Protein AF-A0AAJ0UFL1-F1 (afdb_monomer)

Organism: Halochromatium salexigens (NCBI:txid49447)

Secondary structure (DSSP, 8-state):
--HHHHHHHHHHHHHHT--------PPPTTTTTSHHHHHHHHHHTSTTSTTHHHHHHHHHHHTTT--TT-EEEEET-TTSHHHHHHHHH-TTSEEEEEES-HHHHHHHHHHHHHTT-SSEEEEE--TT--TTS-TT-EEEEEEES-GGGSSSHHHHHHHHHHHHHHEEEEEEEEEEEE---S-HHHHHHHHHTTGGGS-HHHHHHHHHHHHHPPPHHHHHHHGGGG-TT-EEEE-SSS-SEEEEEES-PPPPPHHHHHHHHHHHHHS-HHHHHHHHHHHHHHHHTT------PPPP-PPPPP-PPPPPPP----PPP----SSSSSSSSSSSS--

Nearest PDB structures (foldseek):
  3mcz-assembly1_B  TM=6.518E-01  e=7.236E-11  Burkholderia thailandensis E264
  3ocj-assembly1_A  TM=5.980E-01  e=2.319E-10  Bordetella parapertussis
  8h26-assembly2_B  TM=6.953E-01  e=3.813E-08  Staphylococcus aureus subsp. aureus NCTC 8325
  5kn4-assembly1_B  TM=5.045E-01  e=3.323E-09  Thalictrum flavum subsp. glaucum
  5wmm-assembly1_A  TM=4.703E-01  e=5.622E-08  Micromonospora sp. ML1

pLDDT: mean 85.78, std 19.08, range [30.83, 98.88]

Solvent-accessible surface area (backbone atoms only — not comparable to full-atom values): 18815 Å² total; per-residue (Å²): 135,70,69,68,61,62,54,51,52,52,43,46,56,55,52,61,75,52,73,74,82,76,77,76,43,56,56,67,100,51,67,69,77,40,70,68,48,43,49,44,50,46,52,32,43,31,79,84,24,80,45,20,37,59,45,53,52,50,36,61,55,50,56,18,64,62,50,80,70,31,36,34,38,30,44,48,35,46,37,24,49,62,56,47,57,39,44,72,64,39,71,56,25,41,37,38,35,23,26,73,45,69,68,29,49,52,44,19,52,53,45,33,58,75,70,68,55,86,47,62,48,77,50,83,37,46,59,59,52,52,77,95,53,54,71,48,68,28,40,29,43,35,30,69,70,42,71,32,70,44,82,45,73,68,51,49,34,39,25,39,47,37,51,45,46,28,31,26,96,86,32,27,37,42,42,33,31,59,17,39,64,62,42,69,68,48,40,48,47,70,29,48,77,51,44,95,75,50,54,71,65,47,32,52,50,45,37,37,46,44,43,15,17,45,43,71,65,55,53,59,60,32,52,55,68,62,50,84,76,55,43,83,31,28,27,31,92,46,54,49,35,36,35,42,36,30,66,74,74,54,85,70,51,70,68,43,52,52,50,55,44,52,52,52,68,68,34,55,75,67,45,43,49,49,33,52,48,51,50,48,28,22,39,68,30,74,43,83,72,84,86,72,76,77,76,77,79,70,75,73,80,74,74,78,78,78,75,80,79,80,82,83,76,88,75,83,90,78,94,75,87,80,77,72,76,71,72,70,78,77,78,82,83,87,131

Mean predicted aligned error: 9.4 Å

Radius of gyration: 26.75 Å; Cα contacts (8 Å, |Δi|>4): 534; chains: 1; bounding box: 66×86×58 Å

Sequence (335 aa):
MSAPQVGLFKHLILELLAVRRDQRIPEPDLVMADASQAEAFMVAGREDGVIAPTYLFHTLQLSRLIKPGDVVLDLACGPANQLAQVARVNPEAEFIGIDASESMLGFAADTVKRFALDNVRFESCYIQDLKPFADQSVDLVMSTMSLHHLPDEKTLTASFQEAARVLKPDGAVYLADFSRLKREASRRFFAEQHAEQQSELFTTDYLNSLRAAFTAQDFKQAMQVFGAGVRFQATGLVPFMVVVSKGQPHRLTDTVLAHCKAIHASLQPPQQQDFLDLKRFFSLGGLSTPDIPPQQRHPAPSKPETPPAPRTVKKPYTDASQQQHEKHKKAKKNF

InterPro domains:
  IPR023576 UbiE/COQ5 methyltransferase, conserved site [PS01184] (165-179)
  IPR025714 Methyltransferase domain [PF13847] (67-194)
  IPR029063 S-adenosyl-L-methionine-dependent methyltransferase superfamily [G3DSA:3.40.50.150] (54-234)
  IPR029063 S-adenosyl-L-methionine-dependent methyltransferase superfamily [SSF53335] (61-213)

Structure (mmCIF, N/CA/C/O backbone):
data_AF-A0AAJ0UFL1-F1
#
_entry.id   AF-A0AAJ0UFL1-F1
#
loop_
_atom_site.group_PDB
_atom_site.id
_atom_site.type_symbol
_atom_site.label_atom_id
_atom_site.label_alt_id
_atom_site.label_comp_id
_atom_site.label_asym_id
_atom_site.label_entity_id
_atom_site.label_seq_id
_atom_site.pdbx_PDB_ins_code
_atom_site.Cartn_x
_atom_site.Cartn_y
_atom_site.Cartn_z
_atom_site.occupancy
_atom_site.B_iso_or_equiv
_atom_site.auth_seq_id
_atom_site.auth_comp_id
_atom_site.auth_asym_id
_atom_site.auth_atom_id
_atom_site.pdbx_PDB_model_num
ATOM 1 N N . MET A 1 1 ? 31.823 -3.511 -5.882 1.00 31.97 1 MET A N 1
ATOM 2 C CA . MET A 1 1 ? 30.733 -2.519 -6.001 1.00 31.97 1 MET A CA 1
ATOM 3 C C . MET A 1 1 ? 29.692 -3.134 -6.918 1.00 31.97 1 MET A C 1
ATOM 5 O O . MET A 1 1 ? 30.040 -3.456 -8.045 1.00 31.97 1 MET A O 1
ATOM 9 N N . SER A 1 2 ? 28.504 -3.462 -6.412 1.00 35.69 2 SER A N 1
ATOM 10 C CA . SER A 1 2 ? 27.496 -4.202 -7.177 1.00 35.69 2 SER A CA 1
ATOM 11 C C . SER A 1 2 ? 26.849 -3.283 -8.225 1.00 35.69 2 SER A C 1
ATOM 13 O O . SER A 1 2 ? 26.449 -2.159 -7.925 1.00 35.69 2 SER A O 1
ATOM 15 N N . ALA A 1 3 ? 26.751 -3.761 -9.467 1.00 41.00 3 ALA A N 1
ATOM 16 C CA . ALA A 1 3 ? 26.161 -3.055 -10.610 1.00 41.00 3 ALA A CA 1
ATOM 17 C C . ALA A 1 3 ? 24.749 -2.434 -10.398 1.00 41.00 3 ALA A C 1
ATOM 19 O O . ALA A 1 3 ? 24.499 -1.385 -11.000 1.00 41.00 3 ALA A O 1
ATOM 20 N N . PRO A 1 4 ? 23.850 -2.966 -9.536 1.00 55.97 4 PRO A N 1
ATOM 21 C CA . PRO A 1 4 ? 22.510 -2.399 -9.333 1.00 55.97 4 PRO A CA 1
ATOM 22 C C . PRO A 1 4 ? 22.517 -0.972 -8.767 1.00 55.97 4 PRO A C 1
ATOM 24 O O . PRO A 1 4 ? 21.730 -0.127 -9.189 1.00 55.97 4 PRO A O 1
ATOM 27 N N . GLN A 1 5 ? 23.456 -0.657 -7.864 1.00 61.09 5 GLN A N 1
ATOM 28 C CA . GLN A 1 5 ? 23.494 0.648 -7.188 1.00 61.09 5 GLN A CA 1
ATOM 29 C C . GLN A 1 5 ? 23.923 1.790 -8.123 1.00 61.09 5 GLN A C 1
ATOM 31 O O . GLN A 1 5 ? 23.441 2.916 -7.997 1.00 61.09 5 GLN A O 1
ATOM 36 N N . VAL A 1 6 ? 24.792 1.500 -9.100 1.00 65.69 6 VAL A N 1
ATOM 37 C CA . VAL A 1 6 ? 25.215 2.479 -10.119 1.00 65.69 6 VAL A CA 1
ATOM 38 C C . VAL A 1 6 ? 24.070 2.770 -11.096 1.00 65.69 6 VAL A C 1
ATOM 40 O O . VAL A 1 6 ? 23.866 3.924 -11.479 1.00 65.69 6 VAL A O 1
ATOM 43 N N . GLY A 1 7 ? 23.294 1.740 -11.459 1.00 78.12 7 GLY A N 1
ATOM 44 C CA . GLY A 1 7 ? 22.090 1.879 -12.281 1.00 78.12 7 GLY A CA 1
ATOM 45 C C . GLY A 1 7 ? 21.042 2.770 -11.616 1.00 78.12 7 GLY A C 1
ATOM 46 O O . GLY A 1 7 ? 20.630 3.771 -12.203 1.00 78.12 7 GLY A O 1
ATOM 47 N N . LEU A 1 8 ? 20.693 2.475 -10.360 1.00 83.38 8 LEU A N 1
ATOM 48 C CA . LEU A 1 8 ? 19.709 3.245 -9.597 1.00 83.38 8 LEU A CA 1
ATOM 49 C C . LEU A 1 8 ? 20.089 4.730 -9.505 1.00 83.38 8 LEU A C 1
ATOM 51 O O . LEU A 1 8 ? 19.289 5.595 -9.857 1.00 83.38 8 LEU A O 1
ATOM 55 N N . PHE A 1 9 ? 21.330 5.048 -9.120 1.00 84.69 9 PHE A N 1
ATOM 56 C CA . PHE A 1 9 ? 21.774 6.440 -8.972 1.00 84.69 9 PHE A CA 1
ATOM 57 C C . PHE A 1 9 ? 21.705 7.237 -10.284 1.00 84.69 9 PHE A C 1
ATOM 59 O O . PHE A 1 9 ? 21.260 8.389 -10.294 1.00 84.69 9 PHE A O 1
ATOM 66 N N . LYS A 1 10 ? 22.077 6.610 -11.411 1.00 88.31 10 LYS A N 1
ATOM 67 C CA . LYS A 1 10 ? 21.928 7.206 -12.746 1.00 88.31 10 LYS A CA 1
ATOM 68 C C . LYS A 1 10 ? 20.469 7.557 -13.026 1.00 88.31 10 LYS A C 1
ATOM 70 O O . LYS A 1 10 ? 20.199 8.669 -13.477 1.00 88.31 10 LYS A O 1
ATOM 75 N N . HIS A 1 11 ? 19.542 6.634 -12.771 1.00 90.31 11 HIS A N 1
ATOM 76 C CA . HIS A 1 11 ? 18.117 6.883 -12.982 1.00 90.31 11 HIS A CA 1
ATOM 77 C C . HIS A 1 11 ? 17.596 8.002 -12.075 1.00 90.31 11 HIS A C 1
ATOM 79 O O . HIS A 1 11 ? 16.913 8.889 -12.577 1.00 90.31 11 HIS A O 1
ATOM 85 N N . LEU A 1 12 ? 18.004 8.055 -10.803 1.00 87.69 12 LEU A N 1
ATOM 86 C CA . LEU A 1 12 ? 17.596 9.115 -9.873 1.00 87.69 12 LEU A CA 1
ATOM 87 C C . LEU A 1 12 ? 18.020 10.524 -10.336 1.00 87.69 12 LEU A C 1
ATOM 89 O O . LEU A 1 12 ? 17.190 11.433 -10.377 1.00 87.69 12 LEU A O 1
ATOM 93 N N . ILE A 1 13 ? 19.283 10.717 -10.742 1.00 88.88 13 ILE A N 1
ATOM 94 C CA . ILE A 1 13 ? 19.767 12.019 -11.253 1.00 88.88 13 ILE A CA 1
ATOM 95 C C . ILE A 1 13 ? 19.009 12.424 -12.514 1.00 88.88 13 ILE A C 1
ATOM 97 O O . ILE A 1 13 ? 18.557 13.558 -12.672 1.00 88.88 13 ILE A O 1
ATOM 101 N N . LEU A 1 14 ? 18.899 11.486 -13.445 1.00 91.81 14 LEU A N 1
ATOM 102 C CA . LEU A 1 14 ? 18.290 11.730 -14.737 1.00 91.81 14 LEU A CA 1
ATOM 103 C C . LEU A 1 14 ? 16.796 12.058 -14.627 1.00 91.81 14 LEU A C 1
ATOM 105 O O . LEU A 1 14 ? 16.274 12.814 -15.446 1.00 91.81 14 LEU A O 1
ATOM 109 N N . GLU A 1 15 ? 16.125 11.501 -13.627 1.00 92.50 15 GLU A N 1
ATOM 110 C CA . GLU A 1 15 ? 14.729 11.751 -13.285 1.00 92.50 15 GLU A CA 1
ATOM 111 C C . GLU A 1 15 ? 14.509 13.135 -12.655 1.00 92.50 15 GLU A C 1
ATOM 113 O O . GLU A 1 15 ? 13.565 13.852 -13.009 1.00 92.50 15 GLU A O 1
ATOM 118 N N . LEU A 1 16 ? 15.424 13.556 -11.777 1.00 89.00 16 LEU A N 1
ATOM 119 C CA . LEU A 1 16 ? 15.439 14.899 -11.194 1.00 89.00 1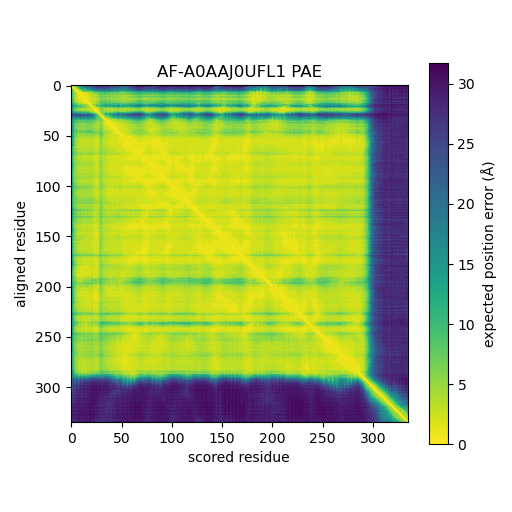6 LEU A CA 1
ATOM 120 C C . LEU A 1 16 ? 15.490 15.984 -12.276 1.00 89.00 16 LEU A C 1
ATOM 122 O O . LEU A 1 16 ? 14.681 16.913 -12.257 1.00 89.00 16 LEU A O 1
ATOM 126 N N . LEU A 1 17 ? 16.385 15.816 -13.253 1.00 90.75 17 LEU A N 1
ATOM 127 C CA . LEU A 1 17 ? 16.598 16.761 -14.355 1.00 90.75 17 LEU A CA 1
ATOM 128 C C . LEU A 1 17 ? 15.517 16.700 -15.445 1.00 90.75 17 LEU A C 1
ATOM 130 O O . LEU A 1 17 ? 15.455 17.578 -16.305 1.00 90.75 17 LEU A O 1
ATOM 134 N N . ALA A 1 18 ? 14.678 15.663 -15.452 1.00 91.12 18 ALA A N 1
ATOM 135 C CA . ALA A 1 18 ? 13.676 15.493 -16.492 1.00 91.12 18 ALA A CA 1
ATOM 136 C C . ALA A 1 18 ? 12.507 16.478 -16.347 1.00 91.12 18 ALA A C 1
ATOM 138 O O . ALA A 1 18 ? 12.071 16.828 -15.246 1.00 91.12 18 ALA A O 1
ATOM 139 N N . VAL A 1 19 ? 11.941 16.848 -17.495 1.00 87.94 19 VAL A N 1
ATOM 140 C CA . VAL A 1 19 ? 10.663 17.556 -17.612 1.00 87.94 19 VAL A CA 1
ATOM 141 C C . VAL A 1 19 ? 9.619 16.543 -18.065 1.00 87.94 19 VAL A C 1
ATOM 143 O O . VAL A 1 19 ? 9.861 15.804 -19.020 1.00 87.94 19 VAL A O 1
ATOM 146 N N . ARG A 1 20 ? 8.472 16.490 -17.380 1.00 87.06 20 ARG A N 1
ATOM 147 C CA . ARG A 1 20 ? 7.377 15.591 -17.760 1.00 87.06 20 ARG A CA 1
ATOM 148 C C . ARG A 1 20 ? 6.794 16.042 -19.098 1.00 87.06 20 ARG A C 1
ATOM 150 O O . ARG A 1 20 ? 6.472 17.216 -19.256 1.00 87.06 20 ARG A O 1
ATOM 157 N N . ARG A 1 21 ? 6.677 15.114 -20.045 1.00 83.88 21 ARG A N 1
ATOM 158 C CA . ARG A 1 21 ? 6.141 15.377 -21.393 1.00 83.88 21 ARG A CA 1
ATOM 159 C C . ARG A 1 21 ? 4.998 14.448 -21.778 1.00 83.88 21 ARG A C 1
ATOM 161 O O . ARG A 1 21 ? 4.313 14.722 -22.754 1.00 83.88 21 ARG A O 1
ATOM 168 N N . ASP A 1 22 ? 4.808 13.369 -21.035 1.00 83.00 22 ASP A N 1
ATOM 169 C CA . ASP A 1 22 ? 3.833 12.337 -21.328 1.00 83.00 22 ASP A CA 1
ATOM 170 C C . ASP A 1 22 ? 2.622 12.385 -20.393 1.00 83.00 22 ASP A C 1
ATOM 172 O O . ASP A 1 22 ? 2.674 12.843 -19.243 1.00 83.00 22 ASP A O 1
ATOM 176 N N . GLN A 1 23 ? 1.500 11.929 -20.943 1.00 88.75 23 GLN A N 1
ATOM 177 C CA . GLN A 1 23 ? 0.236 11.798 -20.235 1.00 88.75 23 GLN A CA 1
ATOM 178 C C . GLN A 1 23 ? 0.191 10.482 -19.457 1.00 88.75 23 GLN A C 1
ATOM 180 O O . GLN A 1 23 ? 0.989 9.573 -19.685 1.00 88.75 23 GLN A O 1
ATOM 185 N N . ARG A 1 24 ? -0.735 10.410 -18.498 1.00 93.38 24 ARG A N 1
ATOM 186 C CA . ARG A 1 24 ? -1.047 9.168 -17.791 1.00 93.38 24 ARG A CA 1
ATOM 187 C C . ARG A 1 24 ? -1.563 8.143 -18.798 1.00 93.38 24 ARG A C 1
ATOM 189 O O . ARG A 1 24 ? -2.369 8.502 -19.651 1.00 93.38 24 ARG A O 1
ATOM 196 N N . ILE A 1 25 ? -1.129 6.895 -18.672 1.00 94.12 25 ILE A N 1
ATOM 197 C CA . ILE A 1 25 ? -1.705 5.772 -19.416 1.00 94.12 25 ILE A CA 1
ATOM 198 C C . ILE A 1 25 ? -2.366 4.883 -18.363 1.00 94.12 25 ILE A C 1
ATOM 200 O O . ILE A 1 25 ? -1.625 4.215 -17.644 1.00 94.12 25 ILE A O 1
ATOM 204 N N . PRO A 1 26 ? -3.702 4.937 -18.197 1.00 92.69 26 PRO A N 1
ATOM 205 C CA . PRO A 1 26 ? -4.410 4.043 -17.286 1.00 92.69 26 PRO A CA 1
ATOM 206 C C . PRO A 1 26 ? -4.125 2.579 -17.625 1.00 92.69 26 PRO A C 1
ATOM 208 O O . PRO A 1 26 ? -3.860 2.244 -18.784 1.00 92.69 26 PRO A O 1
ATOM 211 N N . GLU A 1 27 ? -4.184 1.711 -16.621 1.00 85.94 27 GLU A N 1
ATOM 212 C CA . GLU A 1 27 ? -4.151 0.275 -16.872 1.00 85.94 27 GLU A CA 1
ATOM 213 C C . GLU A 1 27 ? -5.390 -0.162 -17.665 1.00 85.94 27 GLU A C 1
ATOM 215 O O . GLU A 1 27 ? -6.453 0.445 -17.530 1.00 85.94 27 GLU A O 1
ATOM 220 N N . PRO A 1 28 ? -5.271 -1.192 -18.515 1.00 76.81 28 PRO A N 1
ATOM 221 C CA . PRO A 1 28 ? -6.429 -1.785 -19.170 1.00 76.81 28 PRO A CA 1
ATOM 222 C C . PRO A 1 28 ? -7.481 -2.238 -18.143 1.00 76.81 28 PRO A C 1
ATOM 224 O O . PRO A 1 28 ? -7.123 -2.839 -17.133 1.00 76.81 28 PRO A O 1
ATOM 227 N N . ASP A 1 29 ? -8.772 -2.054 -18.439 1.00 59.91 29 ASP A N 1
ATOM 228 C CA . ASP A 1 29 ? -9.907 -2.376 -17.543 1.00 59.91 29 ASP A CA 1
ATOM 229 C C . ASP A 1 29 ? -9.982 -3.855 -17.078 1.00 59.91 29 ASP A C 1
ATOM 231 O O . ASP A 1 29 ? -10.835 -4.215 -16.272 1.00 59.91 29 ASP A O 1
ATOM 235 N N . LEU A 1 30 ? -9.107 -4.732 -17.585 1.00 54.16 30 LEU A N 1
ATOM 236 C CA . LEU A 1 30 ? -9.137 -6.184 -17.386 1.00 54.16 30 LEU A CA 1
ATOM 237 C C . LEU A 1 30 ? -7.898 -6.769 -16.691 1.00 54.16 30 LEU A C 1
ATOM 239 O O . LEU A 1 30 ? -7.841 -7.989 -16.556 1.00 54.16 30 LEU A O 1
ATOM 243 N N . VAL A 1 31 ? -6.937 -5.956 -16.226 1.00 55.09 31 VAL A N 1
ATOM 244 C CA . VAL A 1 31 ? -5.661 -6.468 -15.661 1.00 55.09 31 VAL A CA 1
ATOM 245 C C . VAL A 1 31 ? -5.866 -7.438 -14.483 1.00 55.09 31 VAL A C 1
ATOM 247 O O . VAL A 1 31 ? -5.023 -8.288 -14.242 1.00 55.09 31 VAL A O 1
ATOM 250 N N . MET A 1 32 ? -7.002 -7.371 -13.778 1.00 63.34 32 MET A N 1
ATOM 251 C CA . MET A 1 32 ? -7.301 -8.254 -12.636 1.00 63.34 32 MET A CA 1
ATOM 252 C C . MET A 1 32 ? -8.539 -9.148 -12.836 1.00 63.34 32 MET A C 1
ATOM 254 O O . MET A 1 32 ? -8.989 -9.804 -11.895 1.00 63.34 32 MET A O 1
ATOM 258 N N . ALA A 1 33 ? -9.100 -9.184 -14.050 1.00 63.16 33 ALA A N 1
ATOM 259 C CA . ALA A 1 33 ? -10.183 -10.107 -14.405 1.00 63.16 33 ALA A CA 1
ATOM 260 C C . ALA A 1 33 ? -9.645 -11.491 -14.805 1.00 63.16 33 ALA A C 1
ATOM 262 O O . ALA A 1 33 ? -10.355 -12.493 -14.696 1.00 63.16 33 ALA A O 1
ATOM 263 N N . ASP A 1 34 ? -8.390 -11.551 -15.257 1.00 76.56 34 ASP A N 1
ATOM 264 C CA . ASP A 1 34 ? -7.716 -12.796 -15.588 1.00 76.56 34 ASP A CA 1
ATOM 265 C C . ASP A 1 34 ? -7.142 -13.477 -14.336 1.00 76.56 34 ASP A C 1
ATOM 267 O O . ASP A 1 34 ? -6.408 -12.881 -13.544 1.00 76.56 34 ASP A O 1
ATOM 271 N N . ALA A 1 35 ? -7.460 -14.762 -14.171 1.00 78.94 35 ALA A N 1
ATOM 272 C CA . ALA A 1 35 ? -7.043 -15.532 -13.004 1.00 78.94 35 ALA A CA 1
ATOM 273 C C . ALA A 1 35 ? -5.514 -15.662 -12.893 1.00 78.94 35 ALA A C 1
ATOM 275 O O . ALA A 1 35 ? -4.995 -15.704 -11.779 1.00 78.94 35 ALA A O 1
ATOM 276 N N . SER A 1 36 ? -4.787 -15.695 -14.017 1.00 81.88 36 SER A N 1
ATOM 277 C CA . SER A 1 36 ? -3.327 -15.828 -14.004 1.00 81.88 36 SER A CA 1
ATOM 278 C C . SER A 1 36 ? -2.628 -14.528 -13.599 1.00 81.88 36 SER A C 1
ATOM 280 O O . SER A 1 36 ? -1.620 -14.574 -12.892 1.00 81.88 36 SER A O 1
ATOM 282 N N . GLN A 1 37 ? -3.189 -13.370 -13.962 1.00 81.69 37 GLN A N 1
ATOM 283 C CA . GLN A 1 37 ? -2.701 -12.067 -13.496 1.00 81.69 37 GLN A CA 1
ATOM 284 C C . GLN A 1 37 ? -2.953 -11.881 -11.994 1.00 81.69 37 GLN A C 1
ATOM 286 O O . GLN A 1 37 ? -2.034 -11.527 -11.251 1.00 81.69 37 GLN A O 1
ATOM 291 N N . ALA A 1 38 ? -4.159 -12.216 -11.521 1.00 81.94 38 ALA A N 1
ATOM 292 C CA . ALA A 1 38 ? -4.485 -12.182 -10.095 1.00 81.94 38 ALA A CA 1
ATOM 293 C C . ALA A 1 38 ? -3.584 -13.125 -9.272 1.00 81.94 38 ALA A C 1
ATOM 295 O O . ALA A 1 38 ? -3.062 -12.735 -8.223 1.00 81.94 38 ALA A O 1
ATOM 296 N N . GLU A 1 39 ? -3.325 -14.339 -9.770 1.00 86.00 39 GLU A N 1
ATOM 297 C CA . GLU A 1 39 ? -2.396 -15.280 -9.139 1.00 86.00 39 GLU A CA 1
ATOM 298 C C . GLU A 1 39 ? -0.958 -14.737 -9.121 1.00 86.00 39 GLU A C 1
ATOM 300 O O . GLU A 1 39 ? -0.293 -14.799 -8.085 1.00 86.00 39 GLU A O 1
ATOM 305 N N . ALA A 1 40 ? -0.475 -14.157 -10.225 1.00 85.88 40 ALA A N 1
ATOM 306 C CA . ALA A 1 40 ? 0.858 -13.561 -10.290 1.00 85.88 40 ALA A CA 1
ATOM 307 C C . ALA A 1 40 ? 1.033 -12.432 -9.260 1.00 85.88 40 ALA A C 1
ATOM 309 O O . ALA A 1 40 ? 2.058 -12.385 -8.572 1.00 85.88 40 ALA A O 1
ATOM 310 N N . PHE A 1 41 ? 0.024 -11.570 -9.101 1.00 85.44 41 PHE A N 1
ATOM 311 C CA . PHE A 1 41 ? 0.023 -10.512 -8.091 1.00 85.44 41 PHE A CA 1
ATOM 312 C C . PHE A 1 41 ? 0.006 -11.080 -6.664 1.00 85.44 41 PHE A C 1
ATOM 314 O O . PHE A 1 41 ? 0.841 -10.704 -5.838 1.00 85.44 41 PHE A O 1
ATOM 321 N N . MET A 1 42 ? -0.874 -12.050 -6.382 1.00 88.56 42 MET A N 1
ATOM 322 C CA . MET A 1 42 ? -0.913 -12.749 -5.092 1.00 88.56 42 MET A CA 1
ATOM 323 C C . MET A 1 42 ? 0.452 -13.359 -4.753 1.00 88.56 42 MET A C 1
ATOM 325 O O . MET A 1 42 ? 0.931 -13.199 -3.629 1.00 88.56 42 MET A O 1
ATOM 329 N N . VAL A 1 43 ? 1.088 -14.048 -5.707 1.00 88.81 43 VAL A N 1
ATOM 330 C CA . VAL A 1 43 ? 2.392 -14.699 -5.528 1.00 88.81 43 VAL A CA 1
ATOM 331 C C . VAL A 1 43 ? 3.489 -13.677 -5.252 1.00 88.81 43 VAL A C 1
ATOM 333 O O . VAL A 1 43 ? 4.293 -13.908 -4.345 1.00 88.81 43 VAL A O 1
ATOM 336 N N . ALA A 1 44 ? 3.511 -12.565 -5.992 1.00 86.94 44 ALA A N 1
ATOM 337 C CA . ALA A 1 44 ? 4.463 -11.479 -5.789 1.00 86.94 44 ALA A CA 1
ATOM 338 C C . ALA A 1 44 ? 4.315 -10.840 -4.402 1.00 86.94 44 ALA A C 1
ATOM 340 O O . ALA A 1 44 ? 5.323 -10.501 -3.782 1.00 86.94 44 ALA A O 1
ATOM 341 N N . GLY A 1 45 ? 3.078 -10.727 -3.907 1.00 87.06 45 GLY A N 1
ATOM 342 C CA . GLY A 1 45 ? 2.735 -10.146 -2.612 1.00 87.06 45 GLY A CA 1
ATOM 343 C C . GLY A 1 45 ? 2.991 -11.016 -1.389 1.00 87.06 45 GLY A C 1
ATOM 344 O O . GLY A 1 45 ? 2.731 -10.569 -0.273 1.00 87.06 45 GLY A O 1
ATOM 345 N N . ARG A 1 46 ? 3.377 -12.287 -1.537 1.00 90.25 46 ARG A N 1
ATOM 346 C CA . ARG A 1 46 ? 3.625 -13.166 -0.378 1.00 90.25 46 ARG A CA 1
ATOM 347 C C . ARG A 1 46 ? 4.822 -12.658 0.429 1.00 90.25 46 ARG A C 1
ATOM 349 O O . ARG A 1 46 ? 5.627 -11.883 -0.072 1.00 90.25 46 ARG A O 1
ATOM 356 N N . GLU A 1 47 ? 4.981 -13.125 1.667 1.00 87.75 47 GLU A N 1
ATOM 357 C CA . GLU A 1 47 ? 6.097 -12.706 2.538 1.00 87.75 47 GLU A CA 1
ATOM 358 C C . GLU A 1 47 ? 7.486 -13.120 2.010 1.00 87.75 47 GLU A C 1
ATOM 360 O O . GLU A 1 47 ? 8.497 -12.586 2.458 1.00 87.75 47 GLU A O 1
ATOM 365 N N . ASP A 1 48 ? 7.537 -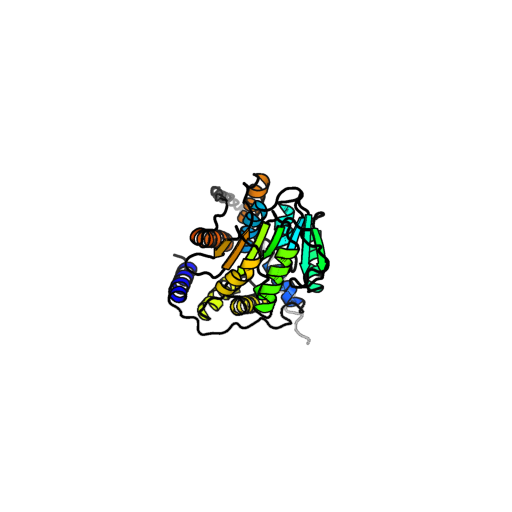14.040 1.043 1.00 85.81 48 ASP A N 1
ATOM 366 C CA . ASP A 1 48 ? 8.723 -14.452 0.285 1.00 85.81 48 ASP A CA 1
ATOM 367 C C . ASP A 1 48 ? 8.794 -13.836 -1.130 1.00 85.81 48 ASP A C 1
ATOM 369 O O . ASP A 1 48 ? 9.768 -14.050 -1.853 1.00 85.81 48 ASP A O 1
ATOM 373 N N . GLY A 1 49 ? 7.776 -13.078 -1.541 1.00 89.06 49 GLY A N 1
ATOM 374 C CA . GLY A 1 49 ? 7.639 -12.528 -2.886 1.00 89.06 49 GLY A CA 1
ATOM 375 C C . GLY A 1 49 ? 8.397 -11.216 -3.112 1.00 89.06 49 GLY A C 1
ATOM 376 O O . GLY A 1 49 ? 8.947 -10.601 -2.196 1.00 89.06 49 GLY A O 1
ATOM 377 N N . VAL A 1 50 ? 8.452 -10.769 -4.368 1.00 88.56 50 VAL A N 1
ATOM 378 C CA . VAL A 1 50 ? 9.264 -9.610 -4.784 1.00 88.56 50 VAL A CA 1
ATOM 379 C C . VAL A 1 50 ? 8.832 -8.281 -4.157 1.00 88.56 50 VAL A C 1
ATOM 381 O O . VAL A 1 50 ? 9.681 -7.415 -3.968 1.00 88.56 50 VAL A O 1
ATOM 384 N N . ILE A 1 51 ? 7.564 -8.126 -3.755 1.00 91.44 51 ILE A N 1
ATOM 385 C CA . ILE A 1 51 ? 7.084 -6.906 -3.073 1.00 91.44 51 ILE A CA 1
ATOM 386 C C . ILE A 1 51 ? 7.039 -7.037 -1.543 1.00 91.44 51 ILE A C 1
ATOM 388 O O . ILE A 1 51 ? 6.643 -6.091 -0.861 1.00 91.44 51 ILE A O 1
ATOM 392 N N . ALA A 1 52 ? 7.504 -8.156 -0.975 1.00 93.69 52 ALA A N 1
ATOM 393 C CA . ALA A 1 52 ? 7.566 -8.356 0.474 1.00 93.69 52 ALA A CA 1
ATOM 394 C C . ALA A 1 52 ? 8.311 -7.236 1.239 1.00 93.69 52 ALA A C 1
ATOM 396 O O . ALA A 1 52 ? 7.824 -6.834 2.300 1.00 93.69 52 ALA A O 1
ATOM 397 N N . PRO A 1 53 ? 9.431 -6.664 0.735 1.00 94.31 53 PRO A N 1
ATOM 398 C CA . PRO A 1 53 ? 10.081 -5.513 1.373 1.00 94.31 53 PRO A CA 1
ATOM 399 C C . PRO A 1 53 ? 9.158 -4.297 1.497 1.00 94.31 53 PRO A C 1
ATOM 401 O O . PRO A 1 53 ? 9.118 -3.642 2.541 1.00 94.31 53 PRO A O 1
ATOM 404 N N . THR A 1 54 ? 8.398 -4.014 0.437 1.00 95.31 54 THR A N 1
ATOM 405 C CA . THR A 1 54 ? 7.436 -2.911 0.385 1.00 95.31 54 THR A CA 1
ATOM 406 C C . THR A 1 54 ? 6.312 -3.137 1.387 1.00 95.31 54 THR A C 1
ATOM 408 O O . THR A 1 54 ? 6.006 -2.242 2.175 1.00 95.31 54 THR A O 1
ATOM 411 N N . TYR A 1 55 ? 5.756 -4.349 1.438 1.00 96.81 55 TYR A N 1
ATOM 412 C CA . TYR A 1 55 ? 4.691 -4.662 2.387 1.00 96.81 55 TYR A CA 1
ATOM 413 C C . TYR A 1 55 ? 5.151 -4.629 3.841 1.00 96.81 55 TYR A C 1
ATOM 415 O O . TYR A 1 55 ? 4.484 -4.038 4.691 1.00 96.81 55 TYR A O 1
ATOM 423 N N . LEU A 1 56 ? 6.349 -5.138 4.132 1.00 96.44 56 LEU A N 1
ATOM 424 C CA . LEU A 1 56 ? 6.922 -5.045 5.471 1.00 96.44 56 LEU A CA 1
ATOM 425 C C . LEU A 1 56 ? 7.109 -3.583 5.911 1.00 96.44 56 LEU A C 1
ATOM 427 O O . LEU A 1 56 ? 6.836 -3.237 7.064 1.00 96.44 56 LEU A O 1
ATOM 431 N N . PHE A 1 57 ? 7.561 -2.713 5.003 1.00 97.00 57 PHE A N 1
ATOM 432 C CA . PHE A 1 57 ? 7.683 -1.282 5.275 1.00 97.00 57 PHE A CA 1
ATOM 433 C C . PHE A 1 57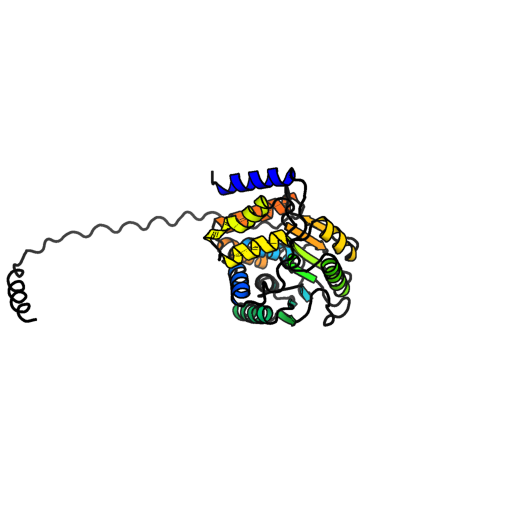 ? 6.328 -0.661 5.635 1.00 97.00 57 PHE A C 1
ATOM 435 O O . PHE A 1 57 ? 6.226 0.030 6.653 1.00 97.00 57 PHE A O 1
ATOM 442 N N . HIS A 1 58 ? 5.284 -0.927 4.848 1.00 97.50 58 HIS A N 1
ATOM 443 C CA . HIS A 1 58 ? 3.950 -0.387 5.109 1.00 97.50 58 HIS A CA 1
ATOM 444 C C . HIS A 1 58 ? 3.319 -0.984 6.371 1.00 97.50 58 HIS A C 1
ATOM 446 O O . HIS A 1 58 ? 2.747 -0.232 7.158 1.00 97.50 58 HIS A O 1
ATOM 452 N N . THR A 1 59 ? 3.534 -2.270 6.660 1.00 97.62 59 THR A N 1
ATOM 453 C CA . THR A 1 59 ? 3.099 -2.919 7.907 1.00 97.62 59 THR A CA 1
ATOM 454 C C . THR A 1 59 ? 3.646 -2.211 9.145 1.00 97.62 59 THR A C 1
ATOM 456 O O . THR A 1 59 ? 2.898 -1.943 10.088 1.00 97.62 59 THR A O 1
ATOM 459 N N . LEU A 1 60 ? 4.930 -1.834 9.144 1.00 96.75 60 LEU A N 1
ATOM 460 C CA . LEU A 1 60 ? 5.528 -1.068 10.245 1.00 96.75 60 LEU A CA 1
ATOM 461 C C . LEU A 1 60 ? 4.905 0.318 10.408 1.00 96.75 60 LEU A C 1
ATOM 463 O O . LEU A 1 60 ? 4.819 0.816 11.528 1.00 96.75 60 LEU A O 1
ATOM 467 N N . GLN A 1 61 ? 4.530 0.972 9.310 1.00 97.31 61 GLN A N 1
ATOM 468 C CA . GLN A 1 61 ? 3.937 2.307 9.357 1.00 97.31 61 GLN A CA 1
ATOM 469 C C . GLN A 1 61 ? 2.480 2.255 9.821 1.00 97.31 61 GLN A C 1
ATOM 471 O O . GLN A 1 61 ? 2.108 2.996 10.730 1.00 97.31 61 GLN A O 1
ATOM 476 N N . LEU A 1 62 ? 1.691 1.340 9.257 1.00 98.00 62 LEU A N 1
ATOM 477 C CA . LEU A 1 62 ? 0.291 1.105 9.604 1.00 98.00 62 LEU A CA 1
ATOM 478 C C . LEU A 1 62 ? 0.130 0.701 11.067 1.00 98.00 62 LEU A C 1
ATOM 480 O O . LEU A 1 62 ? -0.665 1.301 11.782 1.00 98.00 62 LEU A O 1
ATOM 484 N N . SER A 1 63 ? 0.963 -0.220 11.556 1.00 97.50 63 SER A N 1
ATOM 485 C CA . SER A 1 63 ? 0.895 -0.683 12.951 1.00 97.50 63 SER A CA 1
ATOM 486 C C . SER A 1 63 ? 1.185 0.424 13.972 1.00 97.50 63 SER A C 1
ATOM 488 O O . SER A 1 63 ? 0.895 0.265 15.146 1.00 97.50 63 SER A O 1
ATOM 490 N N . ARG A 1 64 ? 1.752 1.571 13.563 1.00 96.81 64 ARG A N 1
ATOM 491 C CA . ARG A 1 64 ? 1.914 2.743 14.445 1.00 96.81 64 ARG A CA 1
ATOM 492 C C . ARG A 1 64 ? 0.674 3.624 14.497 1.00 96.81 64 ARG A C 1
ATOM 494 O O . ARG A 1 64 ? 0.636 4.549 15.303 1.00 96.81 64 ARG A O 1
ATOM 501 N N . LEU A 1 65 ? -0.293 3.411 13.618 1.00 97.56 65 LEU A N 1
ATOM 502 C CA . LEU A 1 65 ? -1.534 4.175 13.558 1.00 97.56 65 LEU A CA 1
ATOM 503 C C . LEU A 1 65 ? -2.720 3.386 14.124 1.00 97.56 65 LEU A C 1
ATOM 505 O O . LEU A 1 65 ? -3.671 4.021 14.560 1.00 97.56 65 LEU A O 1
ATOM 509 N N . ILE A 1 66 ? -2.621 2.054 14.168 1.00 98.31 66 ILE A N 1
ATOM 510 C CA . ILE A 1 66 ? -3.664 1.140 14.653 1.00 98.31 66 ILE A CA 1
ATOM 511 C C . ILE A 1 66 ? -3.576 0.966 16.169 1.00 98.31 66 ILE A C 1
ATOM 513 O O . ILE A 1 66 ? -2.514 0.664 16.706 1.00 98.31 66 ILE A O 1
ATOM 517 N N . LYS A 1 67 ? -4.694 1.120 16.866 1.00 97.25 67 LYS A N 1
ATOM 518 C CA . LYS A 1 67 ? -4.831 0.881 18.305 1.00 97.25 67 LYS A CA 1
ATOM 519 C C . LYS A 1 67 ? -5.706 -0.353 18.556 1.00 97.25 67 LYS A C 1
ATOM 521 O O . LYS A 1 67 ? -6.516 -0.715 17.704 1.00 97.25 67 LYS A O 1
ATOM 526 N N . PRO A 1 68 ? -5.585 -0.993 19.733 1.00 97.19 68 PRO A N 1
ATOM 527 C CA . PRO A 1 68 ? -6.542 -2.011 20.157 1.00 97.19 68 PRO A CA 1
ATOM 528 C C . PRO A 1 68 ? -7.980 -1.480 20.103 1.00 97.19 68 PRO A C 1
ATOM 530 O O . PRO A 1 68 ? -8.252 -0.388 20.604 1.00 97.19 68 PRO A O 1
ATOM 533 N N . GLY A 1 69 ? -8.884 -2.257 19.509 1.00 97.88 69 GLY A N 1
ATOM 534 C CA . GLY A 1 69 ? -10.291 -1.908 19.318 1.00 97.88 69 GLY A CA 1
ATOM 535 C C . GLY A 1 69 ? -10.597 -1.040 18.093 1.00 97.88 69 GLY A C 1
ATOM 536 O O . GLY A 1 69 ? -11.771 -0.752 17.867 1.00 97.88 69 GLY A O 1
ATOM 537 N N . ASP A 1 70 ? -9.595 -0.627 17.309 1.00 98.62 70 ASP A N 1
ATOM 538 C CA . ASP A 1 70 ? -9.834 0.121 16.071 1.00 98.62 70 ASP A CA 1
ATOM 539 C C . ASP A 1 70 ? -10.546 -0.750 15.026 1.00 98.62 70 ASP A C 1
ATOM 541 O O . ASP A 1 70 ? -10.221 -1.927 14.843 1.00 98.62 70 ASP A O 1
ATOM 545 N N . VAL A 1 71 ? -11.462 -0.136 14.276 1.00 98.88 71 VAL A N 1
ATOM 546 C CA . VAL A 1 71 ? -11.994 -0.687 13.026 1.00 98.88 71 VAL A CA 1
ATOM 547 C C . VAL A 1 71 ? -11.201 -0.110 11.854 1.00 98.88 71 VAL A C 1
ATOM 549 O O . VAL A 1 71 ? -11.219 1.102 11.615 1.00 98.88 71 VAL A O 1
ATOM 552 N N . VAL A 1 72 ? -10.519 -0.980 11.113 1.00 98.88 72 VAL A N 1
ATOM 553 C CA . VAL A 1 72 ? -9.632 -0.640 9.997 1.00 98.88 72 VAL A CA 1
ATOM 554 C C . VAL A 1 72 ? -10.268 -1.049 8.669 1.00 98.88 72 VAL A C 1
ATOM 556 O O . VAL A 1 72 ? -10.592 -2.216 8.465 1.00 98.88 72 VAL A O 1
ATOM 559 N N . LEU A 1 73 ? -10.411 -0.101 7.744 1.00 98.88 73 LEU A N 1
ATOM 560 C CA . LEU A 1 73 ? -10.905 -0.329 6.385 1.00 98.88 73 LEU A CA 1
ATOM 561 C C . LEU A 1 73 ? -9.748 -0.290 5.381 1.00 98.88 73 LEU A C 1
ATOM 563 O O . LEU A 1 73 ? -9.087 0.739 5.260 1.00 98.88 73 LEU A O 1
ATOM 567 N N . ASP A 1 74 ? -9.526 -1.376 4.644 1.00 98.88 74 ASP A N 1
ATOM 568 C CA . ASP A 1 74 ? -8.527 -1.463 3.573 1.00 98.88 74 ASP A CA 1
ATOM 569 C C . ASP A 1 74 ? -9.186 -1.359 2.194 1.00 98.88 74 ASP A C 1
ATOM 571 O O . ASP A 1 74 ? -9.967 -2.224 1.793 1.00 98.88 74 ASP A O 1
ATOM 575 N N . LEU A 1 75 ? -8.888 -0.269 1.487 1.00 98.69 75 LEU A N 1
ATOM 576 C CA . LEU A 1 75 ? -9.451 0.065 0.184 1.00 98.69 75 LEU A CA 1
ATOM 577 C C . LEU A 1 75 ? -8.687 -0.652 -0.932 1.00 98.69 75 LEU A C 1
ATOM 579 O O . LEU A 1 75 ? -7.493 -0.391 -1.117 1.00 98.69 75 LEU A O 1
ATOM 583 N N . ALA A 1 76 ? -9.410 -1.451 -1.726 1.00 97.00 76 ALA A N 1
ATOM 584 C CA . ALA A 1 76 ? -8.859 -2.298 -2.785 1.00 97.00 76 ALA A CA 1
ATOM 585 C C . ALA A 1 76 ? -7.790 -3.249 -2.222 1.00 97.00 76 ALA A C 1
ATOM 587 O O . ALA A 1 76 ? -6.604 -3.152 -2.551 1.00 97.00 76 ALA A O 1
ATOM 588 N N . CYS A 1 77 ? -8.230 -4.125 -1.312 1.00 97.62 77 CYS A N 1
ATOM 589 C CA . CYS A 1 77 ? -7.378 -5.035 -0.548 1.00 97.62 77 CYS A CA 1
ATOM 590 C C . CYS A 1 77 ? -6.770 -6.165 -1.399 1.00 97.62 77 CYS A C 1
ATOM 592 O O . CYS A 1 77 ? -5.853 -6.855 -0.934 1.00 97.62 77 CYS A O 1
ATOM 594 N N . GLY A 1 78 ? -7.252 -6.365 -2.633 1.00 95.50 78 GLY A N 1
ATOM 595 C CA . GLY A 1 78 ? -6.770 -7.390 -3.550 1.00 95.50 78 GLY A CA 1
ATOM 596 C C . GLY A 1 78 ? -6.800 -8.784 -2.906 1.00 95.50 78 GLY A C 1
ATOM 597 O O . GLY A 1 78 ? -7.772 -9.130 -2.239 1.00 95.50 78 GLY A O 1
ATOM 598 N N . PRO A 1 79 ? -5.726 -9.588 -3.017 1.00 95.88 79 PRO A N 1
ATOM 599 C CA . PRO A 1 79 ? -5.634 -10.907 -2.380 1.00 95.88 79 PRO A CA 1
ATOM 600 C C . PRO A 1 79 ? -5.355 -10.851 -0.861 1.00 95.88 79 PRO A C 1
ATOM 602 O O . PRO A 1 79 ? -4.990 -11.861 -0.254 1.00 95.88 79 PRO A O 1
ATOM 605 N N . ALA A 1 80 ? -5.496 -9.674 -0.238 1.00 97.38 80 ALA A N 1
ATOM 606 C CA . ALA A 1 80 ? -5.313 -9.400 1.187 1.00 97.38 80 ALA A CA 1
ATOM 607 C C . ALA A 1 80 ? -3.921 -9.717 1.758 1.00 97.38 80 ALA A C 1
ATOM 609 O O . ALA A 1 80 ? -3.774 -9.855 2.970 1.00 97.38 80 ALA A O 1
ATOM 610 N N . ASN A 1 81 ? -2.872 -9.791 0.937 1.00 96.50 81 ASN A N 1
ATOM 611 C CA . ASN A 1 81 ? -1.514 -10.061 1.419 1.00 96.50 81 ASN A CA 1
ATOM 612 C C . ASN A 1 81 ? -1.027 -8.996 2.422 1.00 96.50 81 ASN A C 1
ATOM 614 O O . ASN A 1 81 ? -0.577 -9.334 3.518 1.00 96.50 81 ASN A O 1
ATOM 618 N N . GLN A 1 82 ? -1.160 -7.713 2.069 1.00 97.88 82 GLN A N 1
ATOM 619 C CA . GLN A 1 82 ? -0.825 -6.596 2.956 1.00 97.88 82 GLN A CA 1
ATOM 620 C C . GLN A 1 82 ? -1.760 -6.541 4.174 1.00 97.88 82 GLN A C 1
ATOM 622 O O . GLN A 1 82 ? -1.287 -6.375 5.301 1.00 97.88 82 GLN A O 1
ATOM 627 N N . LEU A 1 83 ? -3.070 -6.706 3.956 1.00 98.50 83 LEU A N 1
ATOM 628 C CA . LEU A 1 83 ? -4.084 -6.693 5.011 1.00 98.50 83 LEU A CA 1
ATOM 629 C C . LEU A 1 83 ? -3.824 -7.776 6.060 1.00 98.50 83 LEU A C 1
ATOM 631 O O . LEU A 1 83 ? -3.775 -7.487 7.252 1.00 98.50 83 LEU A O 1
ATOM 635 N N . ALA A 1 84 ? -3.584 -9.012 5.621 1.00 98.19 84 ALA A N 1
ATOM 636 C CA . ALA A 1 84 ? -3.308 -10.143 6.495 1.00 98.19 84 ALA A CA 1
ATOM 637 C C . ALA A 1 84 ? -2.013 -9.946 7.290 1.00 98.19 84 ALA A C 1
ATOM 639 O O . ALA A 1 84 ? -1.961 -10.285 8.472 1.00 98.19 84 ALA A O 1
ATOM 640 N N . GLN A 1 85 ? -0.973 -9.368 6.680 1.00 97.56 85 GLN A N 1
ATOM 641 C CA . GLN A 1 85 ? 0.271 -9.068 7.388 1.00 97.56 85 GLN A CA 1
ATOM 642 C C . GLN A 1 85 ? 0.053 -8.049 8.520 1.00 97.56 85 GLN A C 1
ATOM 644 O O . GLN A 1 85 ? 0.573 -8.233 9.621 1.00 97.56 85 GLN A O 1
ATOM 649 N N . VAL A 1 86 ? -0.748 -7.008 8.277 1.00 98.19 86 VAL A N 1
ATOM 650 C CA . VAL A 1 86 ? -1.084 -5.984 9.281 1.00 98.19 86 VAL A CA 1
ATOM 651 C C . VAL A 1 86 ? -2.000 -6.553 10.362 1.00 98.19 86 VAL A C 1
ATOM 653 O O . VAL A 1 86 ? -1.747 -6.336 11.547 1.00 98.19 86 VAL A O 1
ATOM 656 N N . ALA A 1 87 ? -3.018 -7.324 9.980 1.00 98.50 87 ALA A N 1
ATOM 657 C CA . ALA A 1 87 ? -3.969 -7.929 10.907 1.00 98.50 87 ALA A CA 1
ATOM 658 C C . ALA A 1 87 ? -3.295 -8.901 11.885 1.00 98.50 87 ALA A C 1
ATOM 660 O O . ALA A 1 87 ? -3.562 -8.851 13.085 1.00 98.50 87 ALA A O 1
ATOM 661 N N . ARG A 1 88 ? -2.335 -9.709 11.408 1.00 97.25 88 ARG A N 1
ATOM 662 C CA . ARG A 1 88 ? -1.553 -10.648 12.239 1.00 97.25 88 ARG A CA 1
ATOM 663 C C . ARG A 1 88 ? -0.794 -9.978 13.377 1.00 97.25 88 ARG A C 1
ATOM 665 O O . ARG A 1 88 ? -0.611 -10.588 14.428 1.00 97.25 88 ARG A O 1
ATOM 672 N N . VAL A 1 89 ? -0.302 -8.758 13.161 1.00 97.00 89 VAL A N 1
ATOM 673 C CA . VAL A 1 89 ? 0.476 -8.023 14.170 1.00 97.00 89 VAL A CA 1
ATOM 674 C C . VAL A 1 89 ? -0.375 -7.053 14.992 1.00 97.00 89 VAL A C 1
ATOM 676 O O . VAL A 1 89 ? 0.128 -6.494 15.960 1.00 97.00 89 VAL A O 1
ATOM 679 N N . ASN A 1 90 ? -1.663 -6.904 14.670 1.00 98.06 90 ASN A N 1
ATOM 680 C CA . ASN A 1 90 ? -2.625 -6.085 15.412 1.00 98.06 90 ASN A CA 1
ATOM 681 C C . ASN A 1 90 ? -3.903 -6.902 15.721 1.00 98.06 90 ASN A C 1
ATOM 683 O O . ASN A 1 90 ? -4.982 -6.544 15.253 1.00 98.06 90 ASN A O 1
ATOM 687 N N . PRO A 1 91 ? -3.811 -8.001 16.496 1.00 97.94 91 PRO A N 1
ATOM 688 C CA . PRO A 1 91 ? -4.925 -8.940 16.686 1.00 97.94 91 PRO A CA 1
ATOM 689 C C . PRO A 1 91 ? -6.118 -8.353 17.457 1.00 97.94 91 PRO A C 1
ATOM 691 O O . PRO A 1 91 ? -7.202 -8.919 17.434 1.00 97.94 91 PRO A O 1
ATOM 694 N N . GLU A 1 92 ? -5.927 -7.231 18.152 1.00 97.94 92 GLU A N 1
ATOM 695 C CA . GLU A 1 92 ? -6.981 -6.554 18.917 1.00 97.94 92 GLU A CA 1
ATOM 696 C C . GLU A 1 92 ? -7.784 -5.541 18.080 1.00 97.94 92 GLU A C 1
ATOM 698 O O . GLU A 1 92 ? -8.699 -4.919 18.611 1.00 97.94 92 GLU A O 1
ATOM 703 N N . ALA A 1 93 ? -7.436 -5.334 16.806 1.00 98.62 93 ALA A N 1
ATOM 704 C CA . ALA A 1 93 ? -8.191 -4.500 15.872 1.00 98.62 93 ALA A CA 1
ATOM 705 C C . ALA A 1 93 ? -9.040 -5.368 14.932 1.00 98.62 93 ALA A C 1
ATOM 707 O O . ALA A 1 93 ? -8.676 -6.508 14.629 1.00 98.62 93 ALA A O 1
ATOM 708 N N . GLU A 1 94 ? -10.145 -4.811 14.442 1.00 98.81 94 GLU A N 1
ATOM 709 C CA . GLU A 1 94 ? -10.972 -5.425 13.404 1.00 98.81 94 GLU A CA 1
ATOM 710 C C . GLU A 1 94 ? -10.601 -4.877 12.029 1.00 98.81 94 GLU A C 1
ATOM 712 O O . GLU A 1 94 ? -10.442 -3.671 11.851 1.00 98.8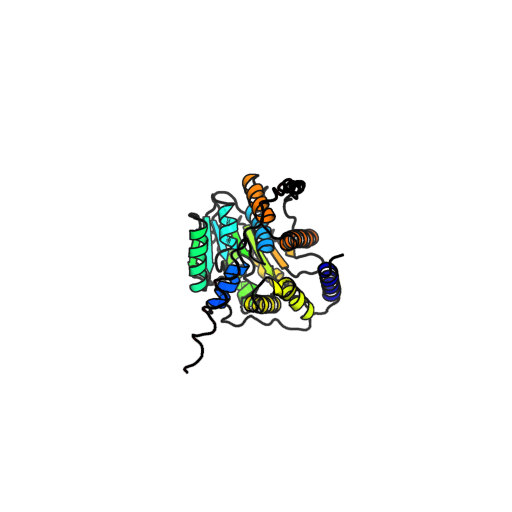1 94 GLU A O 1
ATOM 717 N N . PHE A 1 95 ? -10.532 -5.753 11.033 1.00 98.88 95 PHE A N 1
ATOM 718 C CA . PHE A 1 95 ? -10.168 -5.398 9.670 1.00 98.88 95 PHE A CA 1
ATOM 719 C C . PHE A 1 95 ? -11.295 -5.720 8.698 1.00 98.88 95 PHE A C 1
ATOM 721 O O . PHE A 1 95 ? -11.879 -6.806 8.715 1.00 98.88 95 PHE A O 1
ATOM 728 N N . ILE A 1 96 ? -11.565 -4.771 7.811 1.00 98.81 96 ILE A N 1
ATOM 729 C CA . ILE A 1 96 ? -12.520 -4.899 6.719 1.00 98.81 96 ILE A CA 1
ATOM 730 C C . ILE A 1 96 ? -11.754 -4.631 5.430 1.00 98.81 96 ILE A C 1
ATOM 732 O O . ILE A 1 96 ? -11.325 -3.507 5.188 1.00 98.81 96 ILE A O 1
ATOM 736 N N . GLY A 1 97 ? -11.550 -5.661 4.618 1.00 98.69 97 GLY A N 1
ATOM 737 C CA . GLY A 1 97 ? -10.993 -5.502 3.279 1.00 98.69 97 GLY A CA 1
ATOM 738 C C . GLY A 1 97 ? -12.106 -5.299 2.263 1.00 98.69 97 GLY A C 1
ATOM 739 O O . GLY A 1 97 ? -13.081 -6.050 2.277 1.00 98.69 97 GLY A O 1
ATOM 740 N N . ILE A 1 98 ? -11.962 -4.321 1.374 1.00 98.38 98 ILE A N 1
ATOM 741 C CA . ILE A 1 98 ? -12.890 -4.155 0.256 1.00 98.38 98 ILE A CA 1
ATOM 742 C C . ILE A 1 98 ? -12.190 -4.293 -1.079 1.00 98.38 98 ILE A C 1
ATOM 744 O O . ILE A 1 98 ? -11.078 -3.800 -1.255 1.00 98.38 98 ILE A O 1
ATOM 748 N N . ASP A 1 99 ? -12.863 -4.920 -2.033 1.00 96.94 99 ASP A N 1
ATOM 749 C CA . ASP A 1 99 ? -12.409 -4.978 -3.416 1.00 96.94 99 ASP A CA 1
ATOM 750 C C . ASP A 1 99 ? -13.609 -5.065 -4.367 1.00 96.94 99 ASP A C 1
ATOM 752 O O . ASP A 1 99 ? -14.647 -5.647 -4.038 1.00 96.94 99 ASP A O 1
ATOM 756 N N . ALA A 1 100 ? -13.476 -4.475 -5.554 1.00 93.81 100 ALA A N 1
ATOM 757 C CA . ALA A 1 100 ? -14.508 -4.545 -6.585 1.00 93.81 100 ALA A CA 1
ATOM 758 C C . ALA A 1 100 ? -14.468 -5.883 -7.346 1.00 93.81 100 ALA A C 1
ATOM 760 O O . ALA A 1 100 ? -15.440 -6.238 -8.011 1.00 93.81 100 ALA A O 1
ATOM 761 N N . SER A 1 101 ? -13.356 -6.619 -7.265 1.00 91.56 101 SER A N 1
ATOM 762 C CA . SER A 1 101 ? -13.174 -7.909 -7.921 1.00 91.56 101 SER A CA 1
ATOM 763 C C . SER A 1 101 ? -13.528 -9.072 -6.993 1.00 91.56 101 SER A C 1
ATOM 765 O O . SER A 1 101 ? -12.841 -9.348 -6.008 1.00 91.56 101 SER A O 1
ATOM 767 N N . GLU A 1 102 ? -14.566 -9.829 -7.352 1.00 90.75 102 GLU A N 1
ATOM 768 C CA . GLU A 1 102 ? -14.932 -11.055 -6.632 1.00 90.75 102 GLU A CA 1
ATOM 769 C C . GLU A 1 102 ? -13.813 -12.111 -6.664 1.00 90.75 102 GLU A C 1
ATOM 771 O O . GLU A 1 102 ? -13.635 -12.844 -5.691 1.00 90.75 102 GLU A O 1
ATOM 776 N N . SER A 1 103 ? -13.021 -12.175 -7.745 1.00 89.94 103 SER A N 1
ATOM 777 C CA . SER A 1 103 ? -11.892 -13.111 -7.832 1.00 89.94 103 SER A CA 1
ATOM 778 C C . SER A 1 103 ? -10.797 -12.760 -6.823 1.00 89.94 103 SER A C 1
ATOM 780 O O . SER A 1 103 ? -10.270 -13.655 -6.160 1.00 89.94 103 SER A O 1
ATOM 782 N N . MET A 1 104 ? -10.513 -11.465 -6.635 1.00 92.81 104 MET A N 1
ATOM 783 C CA . MET A 1 104 ? -9.575 -10.989 -5.616 1.00 92.81 104 MET A CA 1
ATOM 784 C C . MET A 1 104 ? -10.063 -11.319 -4.209 1.00 92.81 104 MET A C 1
ATOM 786 O O . MET A 1 104 ? -9.288 -11.846 -3.415 1.00 92.81 104 MET A O 1
ATOM 790 N N . LEU A 1 105 ? -11.353 -11.114 -3.923 1.00 95.69 105 LEU A N 1
ATOM 791 C CA . LEU A 1 105 ? -11.939 -11.490 -2.633 1.00 95.69 105 LEU A CA 1
ATOM 792 C C . LEU A 1 105 ? -11.895 -13.007 -2.380 1.00 95.69 105 LEU A C 1
ATOM 794 O O . LEU A 1 105 ? -11.721 -13.432 -1.237 1.00 95.69 105 LEU A O 1
ATOM 798 N N . GLY A 1 106 ? -11.980 -13.828 -3.431 1.00 94.94 106 GLY A N 1
ATOM 799 C CA . GLY A 1 106 ? -11.733 -15.269 -3.349 1.00 94.94 106 GLY A CA 1
ATOM 800 C C . GLY A 1 106 ? -10.319 -15.591 -2.854 1.00 94.94 106 GLY A C 1
ATOM 801 O O . GLY A 1 106 ? -10.155 -16.307 -1.863 1.00 94.94 106 GLY A O 1
ATOM 802 N N . PHE A 1 107 ? -9.293 -14.998 -3.474 1.00 95.06 107 PHE A N 1
ATOM 803 C CA . PHE A 1 107 ? -7.905 -15.137 -3.010 1.00 95.06 107 PHE A CA 1
ATOM 804 C C . PHE A 1 107 ? -7.694 -14.546 -1.608 1.00 95.06 107 PHE A C 1
ATOM 806 O O . PHE A 1 107 ? -6.959 -15.115 -0.800 1.00 95.06 107 PHE A O 1
ATOM 813 N N . ALA A 1 108 ? -8.363 -13.437 -1.291 1.00 97.00 108 ALA A N 1
ATOM 814 C CA . ALA A 1 108 ? -8.306 -12.789 0.012 1.00 97.00 108 ALA A CA 1
ATOM 815 C C . ALA A 1 108 ? -8.803 -13.707 1.137 1.00 97.00 108 ALA A C 1
ATOM 817 O O . ALA A 1 108 ? -8.146 -13.836 2.176 1.00 97.00 108 ALA A O 1
ATOM 818 N N . ALA A 1 109 ? -9.921 -14.403 0.905 1.00 97.44 109 ALA A N 1
ATOM 819 C CA . ALA A 1 109 ? -10.460 -15.395 1.828 1.00 97.44 109 ALA A CA 1
ATOM 820 C C . ALA A 1 109 ? -9.474 -16.553 2.064 1.00 97.44 109 ALA A C 1
ATOM 822 O O . ALA A 1 109 ? -9.256 -16.958 3.211 1.00 97.44 109 ALA A O 1
ATOM 823 N N . ASP A 1 110 ? -8.816 -17.041 1.009 1.00 96.31 110 ASP A N 1
ATOM 824 C CA . ASP A 1 110 ? -7.786 -18.079 1.122 1.00 96.31 110 ASP A CA 1
ATOM 825 C C . ASP A 1 110 ? -6.550 -17.594 1.894 1.00 96.31 110 ASP A C 1
ATOM 827 O O . ASP A 1 110 ? -5.992 -18.335 2.710 1.00 96.31 110 ASP A O 1
ATOM 831 N N . THR A 1 111 ? -6.122 -16.347 1.686 1.00 96.38 111 THR A N 1
ATOM 832 C CA . THR A 1 111 ? -5.023 -15.722 2.437 1.00 96.38 111 THR A CA 1
ATOM 833 C C . THR A 1 111 ? -5.350 -15.623 3.928 1.00 96.38 111 THR A C 1
ATOM 835 O O . THR A 1 111 ? -4.561 -16.084 4.756 1.00 96.38 111 THR A O 1
ATOM 838 N N . VAL A 1 112 ? -6.526 -15.103 4.286 1.00 97.31 112 VAL A N 1
ATOM 839 C CA . VAL A 1 112 ? -6.994 -14.993 5.682 1.00 97.31 112 VAL A CA 1
ATOM 840 C C . VAL A 1 112 ? -7.090 -16.361 6.355 1.00 97.31 112 VAL A C 1
ATOM 842 O O . VAL A 1 112 ? -6.586 -16.544 7.466 1.00 97.31 112 VAL A O 1
ATOM 845 N N . LYS A 1 113 ? -7.637 -17.360 5.652 1.00 97.06 113 LYS A N 1
ATOM 846 C CA . LYS A 1 113 ? -7.728 -18.740 6.143 1.00 97.06 113 LYS A CA 1
ATOM 847 C C . LYS A 1 113 ? -6.353 -19.367 6.375 1.00 97.06 113 LYS A C 1
ATOM 849 O O . LYS A 1 113 ? -6.148 -20.032 7.388 1.00 97.06 113 LYS A O 1
ATOM 854 N N . ARG A 1 114 ? -5.399 -19.148 5.464 1.00 95.56 114 ARG A N 1
ATOM 855 C CA . ARG A 1 114 ? -4.01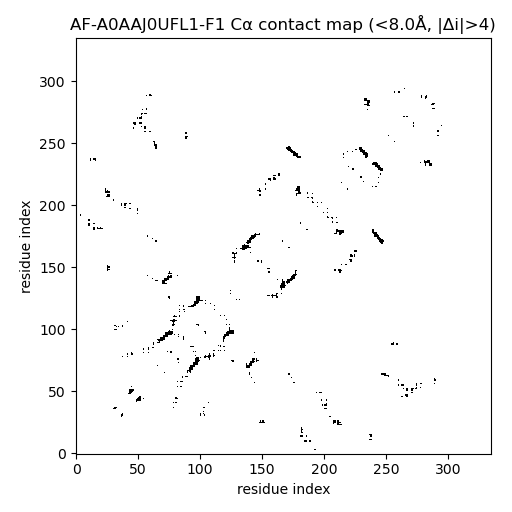6 -19.654 5.569 1.00 95.56 114 ARG A CA 1
ATOM 856 C C . ARG A 1 114 ? -3.301 -19.132 6.811 1.00 95.56 114 ARG A C 1
ATOM 858 O O . ARG A 1 114 ? -2.520 -19.865 7.411 1.00 95.56 114 ARG A O 1
ATOM 865 N N . PHE A 1 115 ? -3.570 -17.886 7.187 1.00 95.56 115 PHE A N 1
ATOM 866 C CA . PHE A 1 115 ? -3.010 -17.261 8.383 1.00 95.56 115 PHE A CA 1
ATOM 867 C C . PHE A 1 115 ? -3.875 -17.434 9.639 1.00 95.56 115 PHE A C 1
ATOM 869 O O . PHE A 1 115 ? -3.477 -16.948 10.694 1.00 95.56 115 PHE A O 1
ATOM 876 N N . ALA A 1 116 ? -5.001 -18.150 9.536 1.00 97.44 116 ALA A N 1
ATOM 877 C CA . ALA A 1 116 ? -5.953 -18.386 10.620 1.00 97.44 116 ALA A CA 1
ATOM 878 C C . ALA A 1 116 ? -6.411 -17.091 11.316 1.00 97.44 116 ALA A C 1
ATOM 880 O O . ALA A 1 116 ? -6.451 -17.027 12.543 1.00 97.44 116 ALA A O 1
ATOM 881 N N . LEU A 1 117 ? -6.727 -16.059 10.527 1.00 98.12 117 LEU A N 1
ATOM 882 C CA . LEU A 1 117 ? -7.188 -14.773 11.051 1.00 98.12 117 LEU A CA 1
ATOM 883 C C . LEU A 1 117 ? -8.703 -14.789 11.249 1.00 98.12 117 LEU A C 1
ATOM 885 O O . LEU A 1 117 ? -9.452 -15.100 10.326 1.00 98.12 117 LEU A O 1
ATOM 889 N N . ASP A 1 118 ? -9.136 -14.443 12.455 1.00 97.56 118 ASP A N 1
ATOM 890 C CA . ASP A 1 118 ? -10.537 -14.314 12.863 1.00 97.56 118 ASP A CA 1
ATOM 891 C C . ASP A 1 118 ? -11.005 -12.851 12.927 1.00 97.56 118 ASP A C 1
ATOM 893 O O . ASP A 1 118 ? -12.205 -12.585 12.970 1.00 97.56 118 ASP A O 1
ATOM 897 N N . ASN A 1 119 ? -10.070 -11.901 12.866 1.00 98.50 119 ASN A N 1
ATOM 898 C CA . ASN A 1 119 ? -10.314 -10.464 12.941 1.00 98.50 119 ASN A CA 1
ATOM 899 C C . ASN A 1 119 ? -10.401 -9.763 11.571 1.00 98.50 119 ASN A C 1
ATOM 901 O O . ASN A 1 119 ? -10.320 -8.537 11.509 1.00 98.50 119 ASN A O 1
ATOM 905 N N . VAL A 1 120 ? -10.554 -10.514 10.473 1.00 98.81 120 VAL A N 1
ATOM 906 C CA . VAL A 1 120 ? -10.655 -9.973 9.107 1.00 98.81 120 VAL A CA 1
ATOM 907 C C . VAL A 1 120 ? -11.961 -10.418 8.454 1.00 98.81 120 VAL A C 1
ATOM 909 O O . VAL A 1 120 ? -12.272 -11.607 8.420 1.00 98.81 120 VAL A O 1
ATOM 912 N N . ARG A 1 121 ? -12.697 -9.468 7.874 1.00 98.38 121 ARG A N 1
ATOM 913 C CA . ARG A 1 121 ? -13.848 -9.726 6.997 1.00 98.38 121 ARG A CA 1
ATOM 914 C C . ARG A 1 121 ? -13.727 -8.963 5.681 1.00 98.38 121 ARG A C 1
ATOM 916 O O . ARG A 1 121 ? -12.913 -8.048 5.567 1.00 98.38 121 ARG A O 1
ATOM 923 N N . PHE A 1 122 ? -14.552 -9.334 4.707 1.00 98.50 122 PHE A N 1
ATOM 924 C CA . PHE A 1 122 ? -14.525 -8.759 3.365 1.00 98.50 122 PHE A CA 1
ATOM 925 C C . PHE A 1 122 ? -15.894 -8.260 2.923 1.00 98.50 122 PHE A C 1
ATOM 927 O O . PHE A 1 122 ? -16.903 -8.881 3.247 1.00 98.50 122 PHE A O 1
ATOM 934 N N . GLU A 1 123 ? -15.902 -7.178 2.148 1.00 97.38 123 GLU A N 1
ATOM 935 C CA . GLU A 1 123 ? -17.092 -6.642 1.483 1.00 97.38 123 GLU A CA 1
ATOM 936 C C . GLU A 1 123 ? -16.761 -6.312 0.022 1.00 97.38 123 GLU A C 1
ATOM 938 O O . GLU A 1 123 ? -15.694 -5.773 -0.275 1.00 97.38 123 GLU A O 1
ATOM 943 N N . SER A 1 124 ? -17.672 -6.614 -0.905 1.00 96.38 124 SER A N 1
ATOM 944 C CA . SER A 1 124 ? -17.498 -6.223 -2.307 1.00 96.38 124 SER A CA 1
ATOM 945 C C . SER A 1 124 ? -18.066 -4.830 -2.543 1.00 96.38 124 SER A C 1
ATOM 947 O O . SER A 1 124 ? -19.278 -4.618 -2.452 1.00 96.38 124 SER A O 1
ATOM 949 N N . CYS A 1 125 ? -17.196 -3.865 -2.838 1.00 94.44 125 CYS A N 1
ATOM 950 C CA . CYS A 1 125 ? -17.606 -2.525 -3.241 1.00 94.44 125 CYS A CA 1
ATOM 951 C C . CYS A 1 125 ? -16.490 -1.772 -3.973 1.00 94.44 125 CYS A C 1
ATOM 953 O O . CYS A 1 125 ? -15.307 -2.104 -3.899 1.00 94.44 125 CYS A O 1
ATOM 955 N N . TYR A 1 126 ? -16.888 -0.721 -4.686 1.00 95.62 126 TYR A N 1
ATOM 956 C CA . TYR A 1 126 ? -15.960 0.224 -5.292 1.00 95.62 126 TYR A CA 1
ATOM 957 C C . TYR A 1 126 ? -15.470 1.230 -4.250 1.00 95.62 126 TYR A C 1
ATOM 959 O O . TYR A 1 126 ? -16.259 1.763 -3.474 1.00 95.62 126 TYR A O 1
ATOM 967 N N . ILE A 1 127 ? -14.179 1.566 -4.279 1.00 97.25 127 ILE A N 1
ATOM 968 C CA . ILE A 1 127 ? -13.579 2.470 -3.284 1.00 97.25 127 ILE A CA 1
ATOM 969 C C . ILE A 1 127 ? -14.092 3.919 -3.386 1.00 97.25 127 ILE A C 1
ATOM 971 O O . ILE A 1 127 ? -13.998 4.672 -2.421 1.00 97.25 127 ILE A O 1
ATOM 975 N N . GLN A 1 128 ? -14.658 4.303 -4.535 1.00 97.00 128 GLN A N 1
ATOM 976 C CA . GLN A 1 128 ? -15.354 5.576 -4.752 1.00 97.00 128 GLN A CA 1
ATOM 977 C C . GLN A 1 128 ? -16.858 5.539 -4.416 1.00 97.00 128 GLN A C 1
ATOM 979 O O . GLN A 1 128 ? -17.548 6.530 -4.651 1.00 97.00 128 GLN A O 1
ATOM 984 N N . ASP A 1 129 ? -17.379 4.409 -3.927 1.00 96.75 129 ASP A N 1
ATOM 985 C CA . ASP A 1 129 ? -18.785 4.228 -3.544 1.00 96.75 129 ASP A CA 1
ATOM 986 C C . ASP A 1 129 ? -18.898 3.304 -2.314 1.00 96.75 129 ASP A C 1
ATOM 988 O O . ASP A 1 129 ? -19.262 2.129 -2.408 1.00 96.75 129 ASP A O 1
ATOM 992 N N . LEU A 1 130 ? -18.584 3.841 -1.131 1.00 97.56 130 LEU A N 1
ATOM 993 C CA . LEU A 1 130 ? -18.556 3.109 0.140 1.00 97.56 130 LEU A CA 1
ATOM 994 C C . LEU A 1 130 ? -19.940 3.052 0.810 1.00 97.56 130 LEU A C 1
ATOM 996 O O . LEU A 1 130 ? -20.051 3.160 2.032 1.00 97.56 130 LEU A O 1
ATOM 1000 N N . LYS A 1 131 ? -21.013 2.863 0.033 1.00 94.19 131 LYS A N 1
ATOM 1001 C CA . LYS A 1 131 ? -22.401 2.746 0.533 1.00 94.19 131 LYS A CA 1
ATOM 1002 C C . LYS A 1 131 ? -22.618 1.750 1.679 1.00 94.19 131 LYS A C 1
ATOM 1004 O O . LYS A 1 131 ? -23.461 2.050 2.522 1.00 94.19 131 LYS A O 1
ATOM 1009 N N . PRO A 1 132 ? -21.915 0.598 1.754 1.00 96.44 132 PRO A N 1
ATOM 1010 C CA . PRO A 1 132 ? -22.058 -0.314 2.893 1.00 96.44 132 PRO A CA 1
ATOM 1011 C C . PRO A 1 132 ? -21.609 0.287 4.235 1.00 96.44 132 PRO A C 1
ATOM 1013 O O . PRO A 1 132 ? -21.954 -0.239 5.290 1.00 96.44 132 PRO A O 1
ATOM 1016 N N . PHE A 1 133 ? -20.854 1.389 4.211 1.00 98.25 133 PHE A N 1
ATOM 1017 C CA . PHE A 1 133 ? -20.256 2.009 5.386 1.00 98.25 133 PHE A CA 1
ATOM 1018 C C . PHE A 1 133 ? -20.955 3.323 5.730 1.00 98.25 133 PHE A C 1
ATOM 1020 O O . PHE A 1 133 ? -21.055 4.245 4.912 1.00 98.25 133 PHE A O 1
ATOM 1027 N N . ALA A 1 134 ? -21.407 3.428 6.979 1.00 98.38 134 ALA A N 1
ATOM 1028 C CA . ALA A 1 134 ? -21.960 4.664 7.513 1.00 98.38 134 ALA A CA 1
ATOM 1029 C C . ALA A 1 134 ? -20.881 5.752 7.633 1.00 98.38 134 ALA A C 1
ATOM 1031 O O . ALA A 1 134 ? -19.684 5.465 7.730 1.00 98.38 134 ALA A O 1
ATOM 1032 N N . ASP A 1 135 ? -21.315 7.008 7.655 1.00 98.69 135 ASP A N 1
ATOM 1033 C CA . ASP A 1 135 ? -20.442 8.142 7.946 1.00 98.69 135 ASP A CA 1
ATOM 1034 C C . ASP A 1 135 ? -19.768 7.946 9.311 1.00 98.69 135 ASP A C 1
ATOM 1036 O O . ASP A 1 135 ? -20.405 7.485 10.260 1.00 98.69 135 ASP A O 1
ATOM 1040 N N . GLN A 1 136 ? -18.490 8.318 9.417 1.00 98.56 136 GLN A N 1
ATOM 1041 C CA . GLN A 1 136 ? -17.737 8.303 10.678 1.00 98.56 136 GLN A CA 1
ATOM 1042 C C . GLN A 1 136 ? -17.782 6.951 11.420 1.00 98.56 136 GLN A C 1
ATOM 1044 O O . GLN A 1 136 ? -17.879 6.901 12.647 1.00 98.56 136 GLN A O 1
ATOM 1049 N N . SER A 1 137 ? -17.725 5.841 10.683 1.00 98.56 137 SER A N 1
ATOM 1050 C CA . SER A 1 137 ? -17.867 4.483 11.213 1.00 98.56 137 SER A CA 1
ATOM 1051 C C . SER A 1 137 ? -16.545 3.755 11.461 1.00 98.56 137 SER A C 1
ATOM 1053 O O . SER A 1 137 ? -16.526 2.834 12.277 1.00 98.56 137 SER A O 1
ATOM 1055 N N . VAL A 1 138 ? -15.440 4.172 10.832 1.00 98.75 138 VAL A N 1
ATOM 1056 C CA . VAL A 1 138 ? -14.136 3.487 10.942 1.00 98.75 138 VAL A CA 1
ATOM 1057 C C . VAL A 1 138 ? -13.065 4.365 11.590 1.00 98.75 138 VAL A C 1
ATOM 1059 O O . VAL A 1 138 ? -13.078 5.592 11.459 1.00 98.75 138 VAL A O 1
ATOM 1062 N N . ASP A 1 139 ? -12.139 3.738 12.315 1.00 98.81 139 ASP A N 1
ATOM 1063 C CA . ASP A 1 139 ? -11.052 4.406 13.043 1.00 98.81 139 ASP A CA 1
ATOM 1064 C C . ASP A 1 139 ? -9.825 4.635 12.158 1.00 98.81 139 ASP A C 1
ATOM 1066 O O . ASP A 1 139 ? -9.107 5.621 12.343 1.00 98.81 139 ASP A O 1
ATOM 1070 N N . LEU A 1 140 ? -9.599 3.767 11.167 1.00 98.88 140 LEU A N 1
ATOM 1071 C CA . LEU A 1 140 ? -8.512 3.913 10.207 1.00 98.88 140 LEU A CA 1
ATOM 1072 C C . LEU A 1 140 ? -8.948 3.512 8.799 1.00 98.88 140 LEU A C 1
ATOM 1074 O O . LEU A 1 140 ? -9.550 2.459 8.611 1.00 98.88 140 LEU A O 1
ATOM 1078 N N . VAL A 1 141 ? -8.580 4.316 7.801 1.00 98.88 141 VAL A N 1
ATOM 1079 C CA . VAL A 1 141 ? -8.665 3.929 6.384 1.00 98.88 141 VAL A CA 1
ATOM 1080 C C . VAL A 1 141 ? -7.259 3.750 5.817 1.00 98.88 141 VAL A C 1
ATOM 1082 O O . VAL A 1 141 ? -6.422 4.654 5.916 1.00 98.88 141 VAL A O 1
ATOM 1085 N N . MET A 1 142 ? -6.995 2.593 5.214 1.00 98.81 142 MET A N 1
ATOM 1086 C CA . MET A 1 142 ? -5.745 2.278 4.534 1.00 98.81 142 MET A CA 1
ATOM 1087 C C . MET A 1 142 ? -5.957 1.910 3.066 1.00 98.81 142 MET A C 1
ATOM 1089 O O . MET A 1 142 ? -7.046 1.533 2.655 1.00 98.81 142 MET A O 1
ATOM 1093 N N . SER A 1 143 ? -4.909 2.068 2.266 1.00 98.62 143 SER A N 1
ATOM 1094 C CA . SER A 1 143 ? -4.809 1.507 0.918 1.00 98.62 143 SER A CA 1
ATOM 1095 C C . SER A 1 143 ? -3.334 1.390 0.573 1.00 98.62 143 SER A C 1
ATOM 1097 O O . SER A 1 143 ? -2.564 2.310 0.872 1.00 98.62 143 SER A O 1
ATOM 1099 N N . THR A 1 144 ? -2.923 0.271 -0.016 1.00 98.00 144 THR A N 1
ATOM 1100 C CA . THR A 1 144 ? -1.510 0.012 -0.311 1.00 98.00 144 THR A CA 1
ATOM 1101 C C . THR A 1 144 ? -1.348 -0.503 -1.730 1.00 98.00 144 THR A C 1
ATOM 1103 O O . THR A 1 144 ? -1.648 -1.657 -2.005 1.00 98.00 144 THR A O 1
ATOM 1106 N N . MET A 1 145 ? -0.780 0.339 -2.594 1.00 96.25 145 MET A N 1
ATOM 1107 C CA . MET A 1 145 ? -0.441 0.009 -3.980 1.00 96.25 145 MET A CA 1
ATOM 1108 C C . MET A 1 145 ? -1.653 -0.400 -4.829 1.00 96.25 145 MET A C 1
ATOM 1110 O O . MET A 1 145 ? -1.562 -1.369 -5.575 1.00 96.25 145 MET A O 1
ATOM 1114 N N . SER A 1 146 ? -2.753 0.355 -4.737 1.00 95.62 146 SER A N 1
ATOM 1115 C CA . SER A 1 146 ? -3.999 0.053 -5.465 1.00 95.62 146 SER A CA 1
ATOM 1116 C C . SER A 1 146 ? -4.634 1.263 -6.161 1.00 95.62 146 SER A C 1
ATOM 1118 O O . SER A 1 146 ? -5.419 1.114 -7.093 1.00 95.62 146 SER A O 1
ATOM 1120 N N . LEU A 1 147 ? -4.321 2.490 -5.740 1.00 97.50 147 LEU A N 1
ATOM 1121 C CA . LEU A 1 147 ? -4.954 3.711 -6.242 1.00 97.50 147 LEU A CA 1
ATOM 1122 C C . LEU A 1 147 ? -4.591 4.003 -7.698 1.00 97.50 147 LEU A C 1
ATOM 1124 O O . LEU A 1 147 ? -5.401 4.603 -8.395 1.00 97.50 147 LEU A O 1
ATOM 1128 N N . HIS A 1 148 ? -3.420 3.583 -8.182 1.00 96.81 148 HIS A N 1
ATOM 1129 C CA . HIS A 1 148 ? -3.032 3.745 -9.590 1.00 96.81 148 HIS A CA 1
ATOM 1130 C C . HIS A 1 148 ? -3.953 3.013 -10.581 1.00 96.81 148 HIS A C 1
ATOM 1132 O O . HIS A 1 148 ? -4.019 3.445 -11.734 1.00 96.81 148 HIS A O 1
ATOM 1138 N N . HIS A 1 149 ? -4.704 2.001 -10.130 1.00 94.88 149 HIS A N 1
ATOM 1139 C CA . HIS A 1 149 ? -5.708 1.299 -10.936 1.00 94.88 149 HIS A CA 1
ATOM 1140 C C . HIS A 1 149 ? -6.933 2.168 -11.268 1.00 94.88 149 HIS A C 1
ATOM 1142 O O . HIS A 1 149 ? -7.685 1.852 -12.187 1.00 94.88 149 HIS A O 1
ATOM 1148 N N . LEU A 1 150 ? -7.166 3.270 -10.543 1.00 95.31 150 LEU A N 1
ATOM 1149 C CA . LEU A 1 150 ? -8.330 4.124 -10.787 1.00 95.31 150 LEU A CA 1
ATOM 1150 C C . LEU A 1 150 ? -8.278 4.761 -12.186 1.00 95.31 150 LEU A C 1
ATOM 1152 O O . LEU A 1 150 ? -7.213 5.187 -12.631 1.00 95.31 150 LEU A O 1
ATOM 1156 N N . PRO A 1 151 ? -9.412 4.904 -12.890 1.00 94.38 151 PRO A N 1
ATOM 1157 C CA . PRO A 1 151 ? -9.409 5.311 -14.294 1.00 94.38 151 PRO A CA 1
ATOM 1158 C C . PRO A 1 151 ? -8.959 6.761 -14.499 1.00 94.38 151 PRO A C 1
ATOM 1160 O O . PRO A 1 151 ? -8.301 7.057 -15.494 1.00 94.38 151 PRO A O 1
ATOM 1163 N N . ASP A 1 152 ? -9.245 7.662 -13.554 1.00 95.69 152 ASP A N 1
ATOM 1164 C CA . ASP A 1 152 ? -8.971 9.096 -13.680 1.00 95.69 152 ASP A CA 1
ATOM 1165 C C . ASP A 1 152 ? -8.853 9.827 -12.324 1.00 95.69 152 ASP A C 1
ATOM 1167 O O . ASP A 1 152 ? -9.127 9.284 -11.249 1.00 95.69 152 ASP A O 1
ATOM 1171 N N . GLU A 1 153 ? -8.432 11.095 -12.372 1.00 96.88 153 GLU A N 1
ATOM 1172 C CA . GLU A 1 153 ? -8.251 11.964 -11.203 1.00 96.88 153 GLU A CA 1
ATOM 1173 C C . GLU A 1 153 ? -9.581 12.288 -10.500 1.00 96.88 153 GLU A C 1
ATOM 1175 O O . GLU A 1 153 ? -9.607 12.567 -9.296 1.00 96.88 153 GLU A O 1
ATOM 1180 N N . LYS A 1 154 ? -10.699 12.242 -11.238 1.00 97.75 154 LYS A N 1
ATOM 1181 C CA . LYS A 1 154 ? -12.041 12.439 -10.679 1.00 97.75 154 LYS A CA 1
ATOM 1182 C C . LYS A 1 154 ? -12.393 11.284 -9.747 1.00 97.75 154 LYS A C 1
ATOM 1184 O O . LYS A 1 154 ? -12.875 11.523 -8.643 1.00 97.75 154 LYS A O 1
ATOM 1189 N N . THR A 1 155 ? -12.107 10.058 -10.170 1.00 97.69 155 THR A N 1
ATOM 1190 C CA . THR A 1 155 ? -12.329 8.847 -9.383 1.00 97.69 155 THR A CA 1
ATOM 1191 C C . THR A 1 155 ? -11.385 8.811 -8.189 1.00 97.69 155 THR A C 1
ATOM 1193 O O . THR A 1 155 ? -11.848 8.567 -7.084 1.00 97.69 155 THR A O 1
ATOM 1196 N N . LEU A 1 156 ? -10.107 9.185 -8.357 1.00 98.44 156 LEU A N 1
ATOM 1197 C CA . LEU A 1 156 ? -9.180 9.365 -7.229 1.00 98.44 156 LEU A CA 1
ATOM 1198 C C . LEU A 1 156 ? -9.736 10.341 -6.183 1.00 98.44 156 LEU A C 1
ATOM 1200 O O . LEU A 1 156 ? -9.731 10.050 -4.988 1.00 98.44 156 LEU A O 1
ATOM 1204 N N . THR A 1 157 ? -10.245 11.490 -6.629 1.00 98.62 157 THR A N 1
ATOM 1205 C CA . THR A 1 157 ? -10.832 12.493 -5.732 1.00 98.62 157 THR A CA 1
ATOM 1206 C C . THR A 1 157 ? -12.071 11.947 -5.016 1.00 98.62 157 THR A C 1
ATOM 1208 O O . THR A 1 157 ? -12.196 12.135 -3.808 1.00 98.62 157 THR A O 1
ATOM 1211 N N . ALA A 1 158 ? -12.953 11.238 -5.727 1.00 98.62 158 ALA A N 1
ATOM 1212 C CA . ALA A 1 158 ? -14.141 10.613 -5.145 1.00 98.62 158 ALA A CA 1
ATOM 1213 C C . ALA A 1 158 ? -13.786 9.543 -4.096 1.00 98.62 158 ALA A C 1
ATOM 1215 O O . ALA A 1 158 ? -14.366 9.542 -3.014 1.00 98.62 158 ALA A O 1
ATOM 1216 N N . SER A 1 159 ? -12.777 8.703 -4.348 1.00 98.75 159 SER A N 1
ATOM 1217 C CA . SER A 1 159 ? -12.299 7.710 -3.373 1.00 98.75 159 SER A CA 1
ATOM 1218 C C . SER A 1 159 ? -11.772 8.361 -2.094 1.00 98.75 159 SER A C 1
ATOM 1220 O O . SER A 1 159 ? -12.022 7.877 -0.994 1.00 98.75 159 SER A O 1
ATOM 1222 N N . PHE A 1 160 ? -11.070 9.492 -2.208 1.00 98.81 160 PHE A N 1
ATOM 1223 C CA . PHE A 1 160 ? -10.591 10.241 -1.042 1.00 98.81 160 PHE A CA 1
ATOM 1224 C C . PHE A 1 160 ? -11.746 10.887 -0.266 1.00 98.81 160 PHE A C 1
ATOM 1226 O O . PHE A 1 160 ? -11.701 10.944 0.962 1.00 98.81 160 PHE A O 1
ATOM 1233 N N . GLN A 1 161 ? -12.782 11.358 -0.965 1.00 98.81 161 GLN A N 1
ATOM 1234 C CA . GLN A 1 161 ? -13.991 11.901 -0.341 1.00 98.81 161 GLN A CA 1
ATOM 1235 C C . GLN A 1 161 ? -14.755 10.830 0.435 1.00 98.81 161 GLN A C 1
ATOM 1237 O O . GLN A 1 161 ? -15.121 11.071 1.583 1.00 98.81 161 GLN A O 1
ATOM 1242 N N . GLU A 1 162 ? -14.930 9.644 -0.144 1.00 98.81 162 GLU A N 1
ATOM 1243 C CA . GLU A 1 162 ? -15.570 8.521 0.540 1.00 98.81 162 GLU A CA 1
ATOM 1244 C C . GLU A 1 162 ? -14.744 8.037 1.733 1.00 98.81 162 GLU A C 1
ATOM 1246 O O . GLU A 1 162 ? -15.292 7.871 2.822 1.00 98.81 162 GLU A O 1
ATOM 1251 N N . ALA A 1 163 ? -13.420 7.914 1.579 1.00 98.75 163 ALA A N 1
ATOM 1252 C CA . ALA A 1 163 ? -12.519 7.614 2.689 1.00 98.75 163 ALA A CA 1
ATOM 1253 C C . ALA A 1 163 ? -12.670 8.628 3.836 1.00 98.75 163 ALA A C 1
ATOM 1255 O O . ALA A 1 163 ? -12.723 8.240 4.999 1.00 98.75 163 ALA A O 1
ATOM 1256 N N . ALA A 1 164 ? -12.771 9.924 3.529 1.00 98.69 164 ALA A N 1
ATOM 1257 C CA . ALA A 1 164 ? -12.980 10.961 4.537 1.00 98.69 164 ALA A CA 1
ATOM 1258 C C . ALA A 1 164 ? -14.381 10.922 5.165 1.00 98.69 164 ALA A C 1
ATOM 1260 O O . ALA A 1 164 ? -14.508 11.218 6.350 1.00 98.69 164 ALA A O 1
ATOM 1261 N N . ARG A 1 165 ? -15.419 10.555 4.401 1.00 98.69 165 ARG A N 1
ATOM 1262 C CA . ARG A 1 165 ? -16.799 10.425 4.889 1.00 98.69 165 ARG A CA 1
ATOM 1263 C C . ARG A 1 165 ? -16.925 9.313 5.928 1.00 98.69 165 ARG A C 1
ATOM 1265 O O . ARG A 1 165 ? -17.528 9.525 6.978 1.00 98.69 165 ARG A O 1
ATOM 1272 N N . VAL A 1 166 ? -16.367 8.134 5.645 1.00 98.81 166 VAL A N 1
ATOM 1273 C CA . VAL A 1 166 ? -16.471 6.968 6.542 1.00 98.81 166 VAL A CA 1
ATOM 1274 C C . VAL A 1 166 ? -15.546 7.072 7.753 1.00 98.81 166 VAL A C 1
ATOM 1276 O O . VAL A 1 166 ? -15.792 6.423 8.767 1.00 98.81 166 VAL A O 1
ATOM 1279 N N . LEU A 1 167 ? -14.494 7.889 7.679 1.00 98.69 167 LEU A N 1
ATOM 1280 C CA . LEU A 1 167 ? -13.528 8.056 8.758 1.00 98.69 167 LEU A CA 1
ATOM 1281 C C . LEU A 1 167 ? -14.119 8.857 9.927 1.00 98.69 167 LEU A C 1
ATOM 1283 O O . LEU A 1 167 ? -14.700 9.929 9.744 1.00 98.69 167 LEU A O 1
ATOM 1287 N N . LYS A 1 168 ? -13.935 8.363 11.154 1.00 98.56 168 LYS A N 1
ATOM 1288 C CA . LYS A 1 168 ? -14.266 9.103 12.383 1.00 98.56 168 LYS A CA 1
ATOM 1289 C C . LYS A 1 168 ? -13.501 10.441 12.451 1.00 98.56 168 LYS A C 1
ATOM 1291 O O . LYS A 1 168 ? -12.399 10.535 11.910 1.00 98.56 168 LYS A O 1
ATOM 1296 N N . PRO A 1 169 ? -14.005 11.469 13.168 1.00 95.19 169 PRO A N 1
ATOM 1297 C CA . PRO A 1 169 ? -13.335 12.775 13.269 1.00 95.19 169 PRO A CA 1
ATOM 1298 C C . PRO A 1 169 ? -11.854 12.712 13.693 1.00 95.19 169 PRO A C 1
ATOM 1300 O O . PRO A 1 169 ? -11.015 13.409 13.112 1.00 95.19 169 PRO A O 1
ATOM 1303 N N . ASP A 1 170 ? -11.531 11.824 14.640 1.00 92.88 170 ASP A N 1
ATOM 1304 C CA . ASP A 1 170 ? -10.172 11.576 15.152 1.00 92.88 170 ASP A CA 1
ATOM 1305 C C . ASP A 1 170 ? -9.484 10.360 14.505 1.00 92.88 170 ASP A C 1
ATOM 1307 O O . ASP A 1 170 ? -8.429 9.910 14.964 1.00 92.88 170 ASP A O 1
ATOM 1311 N N . GLY A 1 171 ? -10.080 9.823 13.439 1.00 97.56 171 GLY A N 1
ATOM 1312 C CA . GLY A 1 171 ? -9.573 8.665 12.724 1.00 97.56 171 GLY A CA 1
ATOM 1313 C C . GLY A 1 171 ? -8.277 8.949 11.961 1.00 97.56 171 GLY A C 1
ATOM 1314 O O . GLY A 1 171 ? -7.930 10.091 11.625 1.00 97.56 171 GLY A O 1
ATOM 1315 N N . ALA A 1 172 ? -7.544 7.878 11.683 1.00 98.50 172 ALA A N 1
ATOM 1316 C CA . ALA A 1 172 ? -6.294 7.896 10.944 1.00 98.50 172 ALA A CA 1
ATOM 1317 C C . ALA A 1 172 ? -6.497 7.540 9.465 1.00 98.50 172 ALA A C 1
ATOM 1319 O O . ALA A 1 172 ? -7.404 6.807 9.086 1.00 98.50 172 ALA A O 1
ATOM 1320 N N . VAL A 1 173 ? -5.603 8.030 8.609 1.00 98.62 173 VAL A N 1
ATOM 1321 C CA . VAL A 1 173 ? -5.543 7.592 7.211 1.00 98.62 173 VAL A CA 1
ATOM 1322 C C . VAL A 1 173 ? -4.116 7.208 6.858 1.00 98.62 173 VAL A C 1
ATOM 1324 O O . VAL A 1 173 ? -3.172 7.853 7.327 1.00 98.62 173 VAL A O 1
ATOM 1327 N N . TYR A 1 174 ? -3.958 6.176 6.036 1.00 98.75 174 TYR A N 1
ATOM 1328 C CA . TYR A 1 174 ? -2.681 5.770 5.460 1.00 98.75 174 TYR A CA 1
ATOM 1329 C C . TYR A 1 174 ? -2.877 5.248 4.032 1.00 98.75 174 TYR A C 1
ATOM 1331 O O . TYR A 1 174 ? -3.204 4.085 3.823 1.00 98.75 174 TYR A O 1
ATOM 1339 N N . LEU A 1 175 ? -2.675 6.111 3.039 1.00 98.75 175 LEU A N 1
ATOM 1340 C CA . LEU A 1 175 ? -2.804 5.758 1.624 1.00 98.75 175 LEU A CA 1
ATOM 1341 C C . LEU A 1 175 ? -1.421 5.793 0.981 1.00 98.75 175 LEU A C 1
ATOM 1343 O O . LEU A 1 175 ? -0.803 6.859 0.918 1.00 98.75 175 LEU A O 1
ATOM 1347 N N . ALA A 1 176 ? -0.931 4.643 0.532 1.00 98.50 176 ALA A N 1
ATOM 1348 C CA . ALA A 1 176 ? 0.379 4.490 -0.082 1.00 98.50 176 ALA A CA 1
ATOM 1349 C C . ALA A 1 176 ? 0.252 4.025 -1.532 1.00 98.50 176 ALA A C 1
ATOM 1351 O O . ALA A 1 176 ? -0.480 3.081 -1.820 1.00 98.50 176 ALA A O 1
ATOM 1352 N N . ASP A 1 177 ? 0.980 4.672 -2.439 1.00 98.44 177 ASP A N 1
ATOM 1353 C CA . ASP A 1 177 ? 0.989 4.292 -3.852 1.00 98.44 177 ASP A CA 1
ATOM 1354 C C . ASP A 1 177 ? 2.271 4.746 -4.566 1.00 98.44 177 ASP A C 1
ATOM 1356 O O . ASP A 1 177 ? 3.113 5.454 -4.004 1.00 98.44 177 ASP A O 1
ATOM 1360 N N . PHE A 1 178 ? 2.410 4.374 -5.834 1.00 97.31 178 PHE A N 1
ATOM 1361 C CA . PHE A 1 178 ? 3.348 4.971 -6.762 1.00 97.31 178 PHE A CA 1
ATOM 1362 C C . PHE A 1 178 ? 2.998 6.436 -7.042 1.00 97.31 178 PHE A C 1
ATOM 1364 O O . PHE A 1 178 ? 1.842 6.856 -7.073 1.00 97.31 178 PHE A O 1
ATOM 1371 N N . SER A 1 179 ? 4.026 7.221 -7.345 1.00 95.12 179 SER A N 1
ATOM 1372 C CA . SER A 1 179 ? 3.876 8.514 -8.004 1.00 95.12 179 SER A CA 1
ATOM 1373 C C . SER A 1 179 ? 4.578 8.485 -9.353 1.00 95.12 179 SER A C 1
ATOM 1375 O O . SER A 1 179 ? 5.710 8.017 -9.488 1.00 95.12 179 SER A O 1
ATOM 1377 N N . ARG A 1 180 ? 3.892 9.005 -10.374 1.00 94.12 180 ARG A N 1
ATOM 1378 C CA . ARG A 1 180 ? 4.304 8.875 -11.770 1.00 94.12 180 ARG A CA 1
ATOM 1379 C C . ARG A 1 180 ? 5.656 9.516 -12.031 1.00 94.12 180 ARG A C 1
ATOM 1381 O O . ARG A 1 180 ? 5.791 10.748 -12.076 1.00 94.12 180 ARG A O 1
ATOM 1388 N N . LEU A 1 181 ? 6.631 8.663 -12.314 1.00 94.25 181 LEU A N 1
ATOM 1389 C CA . LEU A 1 181 ? 7.930 9.052 -12.842 1.00 94.25 181 LEU A CA 1
ATOM 1390 C C . LEU A 1 181 ? 7.762 9.731 -14.206 1.00 94.25 181 LEU A C 1
ATOM 1392 O O . LEU A 1 181 ? 6.912 9.357 -15.006 1.00 94.25 181 LEU A O 1
ATOM 1396 N N . LYS A 1 182 ? 8.577 10.740 -14.483 1.00 94.00 182 LYS A N 1
ATOM 1397 C CA . LYS A 1 182 ? 8.624 11.544 -15.708 1.00 94.00 182 LYS A CA 1
ATOM 1398 C C . LYS A 1 182 ? 9.267 10.807 -16.883 1.00 94.00 182 LYS A C 1
ATOM 1400 O O . LYS A 1 182 ? 8.989 11.166 -18.021 1.00 94.00 182 LYS A O 1
ATOM 1405 N N . ARG A 1 183 ? 10.162 9.841 -16.637 1.00 94.00 183 ARG A N 1
ATOM 1406 C CA . ARG A 1 183 ? 10.882 9.126 -17.704 1.00 94.00 183 ARG A CA 1
ATOM 1407 C C . ARG A 1 183 ? 10.428 7.681 -17.824 1.00 94.00 183 ARG A C 1
ATOM 1409 O O . ARG A 1 183 ? 10.548 6.908 -16.877 1.00 94.00 183 ARG A O 1
ATOM 1416 N N . GLU A 1 184 ? 10.094 7.282 -19.045 1.00 93.44 184 GLU A N 1
ATOM 1417 C CA . GLU A 1 184 ? 9.815 5.883 -19.384 1.00 93.44 184 GLU A CA 1
ATOM 1418 C C . GLU A 1 184 ? 10.987 4.951 -19.040 1.00 93.44 184 GLU A C 1
ATOM 1420 O O . GLU A 1 184 ? 10.797 3.888 -18.461 1.00 93.44 184 GLU A O 1
ATOM 1425 N N . ALA A 1 185 ? 12.225 5.386 -19.296 1.00 93.31 185 ALA A N 1
ATOM 1426 C CA . ALA A 1 185 ? 13.413 4.609 -18.947 1.00 93.31 185 ALA A CA 1
ATOM 1427 C C . ALA A 1 185 ? 13.537 4.343 -17.435 1.00 93.31 185 ALA A C 1
ATOM 1429 O O . ALA A 1 185 ? 14.052 3.302 -17.047 1.00 93.31 185 ALA A O 1
ATOM 1430 N N . SER A 1 186 ? 13.088 5.272 -16.583 1.00 93.94 186 SER A N 1
ATOM 1431 C CA . SER A 1 186 ? 13.094 5.075 -15.129 1.00 93.94 186 SER A CA 1
ATOM 1432 C C . SER A 1 186 ? 12.009 4.085 -14.707 1.00 93.94 186 SER A C 1
ATOM 1434 O O . SER A 1 186 ? 12.283 3.217 -13.889 1.00 93.94 186 SER A O 1
ATOM 1436 N N . ARG A 1 187 ? 10.813 4.154 -15.307 1.00 94.38 187 ARG A N 1
ATOM 1437 C CA . ARG A 1 187 ? 9.728 3.188 -15.053 1.00 94.38 187 ARG A CA 1
ATOM 1438 C C . ARG A 1 187 ? 10.151 1.771 -15.427 1.00 94.38 187 ARG A C 1
ATOM 1440 O O . ARG A 1 187 ? 10.039 0.872 -14.606 1.00 94.38 187 ARG A O 1
ATOM 1447 N N . ARG A 1 188 ? 10.724 1.597 -16.624 1.00 93.69 188 ARG A N 1
ATOM 1448 C CA . ARG A 1 188 ? 11.264 0.304 -17.072 1.00 93.69 188 ARG A CA 1
ATOM 1449 C C . ARG A 1 188 ? 12.345 -0.216 -16.129 1.00 93.69 188 ARG A C 1
ATOM 1451 O O . ARG A 1 188 ? 12.281 -1.371 -15.743 1.00 93.69 188 ARG A O 1
ATOM 1458 N N . PHE A 1 189 ? 13.274 0.638 -15.692 1.00 92.44 189 PHE A N 1
ATOM 1459 C CA . PHE A 1 189 ? 14.296 0.241 -14.719 1.00 92.44 189 PHE A CA 1
ATOM 1460 C C . PHE A 1 189 ? 13.685 -0.325 -13.427 1.00 92.44 189 PHE A C 1
ATOM 1462 O O . PHE A 1 189 ? 14.068 -1.412 -13.008 1.00 92.44 189 PHE A O 1
ATOM 1469 N N . PHE A 1 190 ? 12.717 0.372 -12.822 1.00 90.75 190 PHE A N 1
ATOM 1470 C CA . PHE A 1 190 ? 12.077 -0.101 -11.589 1.00 90.75 190 PHE A CA 1
ATOM 1471 C C . PHE A 1 190 ? 11.232 -1.364 -11.790 1.00 90.75 190 PHE A C 1
ATOM 1473 O O . PHE A 1 190 ? 11.206 -2.203 -10.893 1.00 90.75 190 PHE A O 1
ATOM 1480 N N . ALA A 1 191 ? 10.581 -1.516 -12.947 1.00 91.25 191 ALA A N 1
ATOM 1481 C CA . ALA A 1 191 ? 9.815 -2.717 -13.271 1.00 91.25 191 ALA A CA 1
ATOM 1482 C C . ALA A 1 191 ? 10.715 -3.941 -13.520 1.00 91.25 191 ALA A C 1
ATOM 1484 O O . ALA A 1 191 ? 10.400 -5.043 -13.081 1.00 91.25 191 ALA A O 1
ATOM 1485 N N . GLU A 1 192 ? 11.851 -3.749 -14.198 1.00 90.94 192 GLU A N 1
ATOM 1486 C CA . GLU A 1 192 ? 12.699 -4.835 -14.710 1.00 90.94 192 GLU A CA 1
ATOM 1487 C C . GLU A 1 192 ? 13.866 -5.214 -13.787 1.00 90.94 192 GLU A C 1
ATOM 1489 O O . GLU A 1 192 ? 14.469 -6.267 -13.982 1.00 90.94 192 GLU A O 1
ATOM 1494 N N . GLN A 1 193 ? 14.201 -4.409 -12.771 1.00 85.56 193 GLN A N 1
ATOM 1495 C CA . GLN A 1 193 ? 15.343 -4.684 -11.878 1.00 85.56 193 GLN A CA 1
ATOM 1496 C C . GLN A 1 193 ? 15.255 -6.042 -11.145 1.00 85.56 193 GLN A C 1
ATOM 1498 O O . GLN A 1 193 ? 16.289 -6.575 -10.745 1.00 85.56 193 GLN A O 1
ATOM 1503 N N . HIS A 1 194 ? 14.048 -6.612 -11.018 1.00 85.38 194 HIS A N 1
ATOM 1504 C CA . HIS A 1 194 ? 13.788 -7.943 -10.454 1.00 85.38 194 HIS A CA 1
ATOM 1505 C C . HIS A 1 194 ? 13.156 -8.912 -11.468 1.00 85.38 194 HIS A C 1
ATOM 1507 O O . HIS A 1 194 ? 12.564 -9.910 -11.065 1.00 85.38 194 HIS A O 1
ATOM 1513 N N . ALA A 1 195 ? 13.275 -8.659 -12.778 1.00 84.75 195 ALA A N 1
ATOM 1514 C CA . ALA A 1 195 ? 12.630 -9.478 -13.813 1.00 84.75 195 ALA A CA 1
ATOM 1515 C C . ALA A 1 195 ? 13.022 -10.968 -13.748 1.00 84.75 195 ALA A C 1
ATOM 1517 O O . ALA A 1 195 ? 12.208 -11.828 -14.053 1.00 84.75 195 ALA A O 1
ATOM 1518 N N . GLU A 1 196 ? 14.238 -11.293 -13.297 1.00 85.62 196 GLU A N 1
ATOM 1519 C CA . GLU A 1 196 ? 14.691 -12.684 -13.117 1.00 85.62 196 GLU A CA 1
ATOM 1520 C C . GLU A 1 196 ? 14.040 -13.396 -11.912 1.00 85.62 196 GLU A C 1
ATOM 1522 O O . GLU A 1 196 ? 14.151 -14.612 -11.776 1.00 85.62 196 GLU A O 1
ATOM 1527 N N . GLN A 1 197 ? 13.389 -12.648 -11.016 1.00 84.12 197 GLN A N 1
ATOM 1528 C CA . GLN A 1 197 ? 12.831 -13.128 -9.745 1.00 84.12 197 GLN A CA 1
ATOM 1529 C C . GLN A 1 197 ? 11.294 -13.126 -9.725 1.00 84.12 197 GLN A C 1
ATOM 1531 O O . GLN A 1 197 ? 10.695 -13.524 -8.727 1.00 84.12 197 GLN A O 1
ATOM 1536 N N . GLN A 1 198 ? 10.652 -12.679 -10.804 1.00 87.44 198 GLN A N 1
ATOM 1537 C CA . GLN A 1 198 ? 9.200 -12.548 -10.918 1.00 87.44 198 GLN A CA 1
ATOM 1538 C C . GLN A 1 198 ? 8.724 -13.036 -12.289 1.00 87.44 198 GLN A C 1
ATOM 1540 O O . GLN A 1 198 ? 9.521 -13.248 -13.200 1.00 87.44 198 GLN A O 1
ATOM 1545 N N . SER A 1 199 ? 7.417 -13.234 -12.450 1.00 87.94 199 SER A N 1
ATOM 1546 C CA . SER A 1 199 ? 6.870 -13.620 -13.750 1.00 87.94 199 SER A CA 1
ATOM 1547 C C . SER A 1 199 ? 6.971 -12.471 -14.763 1.00 87.94 199 SER A C 1
ATOM 1549 O O . SER A 1 199 ? 6.983 -11.286 -14.412 1.00 87.94 199 SER A O 1
ATOM 1551 N N . GLU A 1 200 ? 7.010 -12.817 -16.049 1.00 88.69 200 GLU A N 1
ATOM 1552 C CA . GLU A 1 200 ? 6.931 -11.830 -17.134 1.00 88.69 200 GLU A CA 1
ATOM 1553 C C . GLU A 1 200 ? 5.609 -11.046 -17.081 1.00 88.69 200 GLU A C 1
ATOM 1555 O O . GLU A 1 200 ? 5.602 -9.831 -17.296 1.00 88.69 200 GLU A O 1
ATOM 1560 N N . LEU A 1 201 ? 4.518 -11.726 -16.702 1.00 87.19 201 LEU A N 1
ATOM 1561 C CA . LEU A 1 201 ? 3.211 -11.113 -16.453 1.00 87.19 201 LEU A CA 1
ATOM 1562 C C . LEU A 1 201 ? 3.316 -10.025 -15.381 1.00 87.19 201 LEU A C 1
ATOM 1564 O O . LEU A 1 201 ? 3.031 -8.867 -15.665 1.00 87.19 201 LEU A O 1
ATOM 1568 N N . PHE A 1 202 ? 3.851 -10.352 -14.200 1.00 89.06 202 PHE A N 1
ATOM 1569 C CA . PHE A 1 202 ? 4.006 -9.373 -13.123 1.00 89.06 202 PHE A CA 1
ATOM 1570 C C . PHE A 1 202 ? 4.945 -8.220 -13.506 1.00 89.06 202 PHE A C 1
ATOM 1572 O O . PHE A 1 202 ? 4.680 -7.071 -13.172 1.00 89.06 202 PHE A O 1
ATOM 1579 N N . THR A 1 203 ? 6.025 -8.494 -14.246 1.00 90.94 203 THR A N 1
ATOM 1580 C CA . THR A 1 203 ? 6.927 -7.438 -14.750 1.00 90.94 203 THR A CA 1
ATOM 1581 C C . THR A 1 203 ? 6.190 -6.463 -15.670 1.00 90.94 203 THR A C 1
ATOM 1583 O O . THR A 1 203 ? 6.381 -5.247 -15.581 1.00 90.94 203 THR A O 1
ATOM 1586 N N . THR A 1 204 ? 5.345 -6.994 -16.554 1.00 91.25 204 THR A N 1
ATOM 1587 C CA . THR A 1 204 ? 4.540 -6.202 -17.488 1.00 91.25 204 THR A CA 1
ATOM 1588 C C . THR A 1 204 ? 3.494 -5.381 -16.746 1.00 91.25 204 THR A C 1
ATOM 1590 O O . THR A 1 204 ? 3.388 -4.176 -16.983 1.00 91.25 204 THR A O 1
ATOM 1593 N N . ASP A 1 205 ? 2.776 -6.008 -15.816 1.00 90.75 205 ASP A N 1
ATOM 1594 C CA . ASP A 1 205 ? 1.749 -5.351 -15.013 1.00 90.75 205 ASP A CA 1
ATOM 1595 C C . ASP A 1 205 ? 2.367 -4.252 -14.149 1.00 90.75 205 ASP A C 1
ATOM 1597 O O . ASP A 1 205 ? 1.909 -3.117 -14.196 1.00 90.75 205 ASP A O 1
ATOM 1601 N N . TYR A 1 206 ? 3.509 -4.506 -13.506 1.00 92.81 206 TYR A N 1
ATOM 1602 C CA . TYR A 1 206 ? 4.206 -3.488 -12.725 1.00 92.81 206 TYR A CA 1
ATOM 1603 C C . TYR A 1 206 ? 4.636 -2.279 -13.581 1.00 92.81 206 TYR A C 1
ATOM 1605 O O . TYR A 1 206 ? 4.488 -1.123 -13.171 1.00 92.81 206 TYR A O 1
ATOM 1613 N N . LEU A 1 207 ? 5.120 -2.495 -14.809 1.00 94.25 207 LEU A N 1
ATOM 1614 C CA . LEU A 1 207 ? 5.404 -1.383 -15.722 1.00 94.25 207 LEU A CA 1
ATOM 1615 C C . LEU A 1 207 ? 4.134 -0.591 -16.074 1.00 94.25 207 LEU A C 1
ATOM 1617 O O . LEU A 1 207 ? 4.189 0.642 -16.161 1.00 94.25 207 LEU A O 1
ATOM 1621 N N . ASN A 1 208 ? 3.004 -1.273 -16.271 1.00 94.25 208 ASN A N 1
ATOM 1622 C CA . ASN A 1 208 ? 1.720 -0.622 -16.515 1.00 94.25 208 ASN A CA 1
ATOM 1623 C C . ASN A 1 208 ? 1.275 0.192 -15.294 1.00 94.25 208 ASN A C 1
ATOM 1625 O O . ASN A 1 208 ? 0.956 1.369 -15.462 1.00 94.25 208 ASN A O 1
ATOM 1629 N N . SER A 1 209 ? 1.407 -0.340 -14.080 1.00 95.19 209 SER A N 1
ATOM 1630 C CA . SER A 1 209 ? 1.128 0.374 -12.830 1.00 95.19 209 SER A CA 1
ATOM 1631 C C . SER A 1 209 ? 1.963 1.653 -12.701 1.00 95.19 209 SER A C 1
ATOM 1633 O O . SER A 1 209 ? 1.450 2.723 -12.370 1.00 95.19 209 SER A O 1
ATOM 1635 N N . LEU A 1 210 ? 3.253 1.610 -13.059 1.00 95.31 210 LEU A N 1
ATOM 1636 C CA . LEU A 1 210 ? 4.129 2.791 -13.033 1.00 95.31 210 LEU A CA 1
ATOM 1637 C C . LEU A 1 210 ? 3.752 3.860 -14.077 1.00 95.31 210 LEU A C 1
ATOM 1639 O O . LEU A 1 210 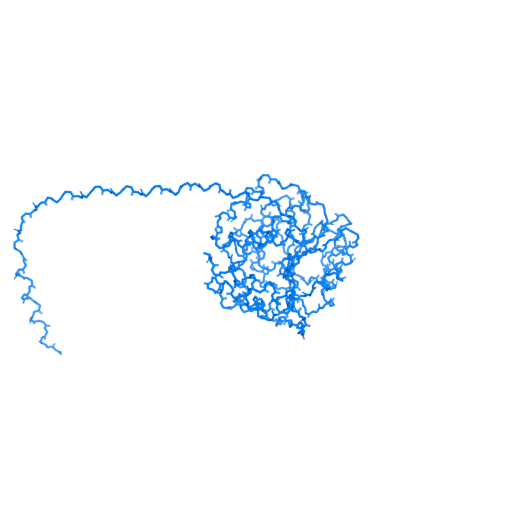? 4.016 5.050 -13.865 1.00 95.31 210 LEU A O 1
ATOM 1643 N N . ARG A 1 211 ? 3.154 3.465 -15.208 1.00 95.19 211 ARG A N 1
ATOM 1644 C CA . ARG A 1 211 ? 2.613 4.388 -16.226 1.00 95.19 211 ARG A CA 1
ATOM 1645 C C . ARG A 1 211 ? 1.241 4.944 -15.823 1.00 95.19 211 ARG A C 1
ATOM 1647 O O . ARG A 1 211 ? 0.966 6.121 -16.088 1.00 95.19 211 ARG A O 1
ATOM 1654 N N . ALA A 1 212 ? 0.436 4.124 -15.150 1.00 96.31 212 ALA A N 1
ATOM 1655 C CA . ALA A 1 212 ? -0.884 4.443 -14.619 1.00 96.31 212 ALA A CA 1
ATOM 1656 C C . ALA A 1 212 ? -0.834 5.204 -13.292 1.00 96.31 212 ALA A C 1
ATOM 1658 O O . ALA A 1 212 ? -1.847 5.740 -12.853 1.00 96.31 212 ALA A O 1
ATOM 1659 N N . ALA A 1 213 ? 0.331 5.327 -12.660 1.00 97.31 213 ALA A N 1
ATOM 1660 C CA . ALA A 1 213 ? 0.467 6.089 -11.431 1.00 97.31 213 ALA A CA 1
ATOM 1661 C C . ALA A 1 213 ? -0.069 7.529 -11.577 1.00 97.31 213 ALA A C 1
ATOM 1663 O O . ALA A 1 213 ? 0.091 8.211 -12.605 1.00 97.31 213 ALA A O 1
ATOM 1664 N N . PHE A 1 214 ? -0.690 8.015 -10.507 1.00 97.31 214 PHE A N 1
ATOM 1665 C CA . PHE A 1 214 ? -1.031 9.424 -10.360 1.00 97.31 214 PHE A CA 1
ATOM 1666 C C . PHE A 1 214 ? 0.208 10.238 -10.015 1.00 97.31 214 PHE A C 1
ATOM 1668 O O . PHE A 1 214 ? 1.270 9.721 -9.673 1.00 97.31 214 PHE A O 1
ATOM 1675 N N . THR A 1 215 ? 0.115 11.548 -10.154 1.00 96.00 215 THR A N 1
ATOM 1676 C CA . THR A 1 215 ? 1.220 12.446 -9.858 1.00 96.00 215 THR A CA 1
ATOM 1677 C C . THR A 1 215 ? 1.155 12.898 -8.403 1.00 96.00 215 THR A C 1
ATOM 1679 O O . THR A 1 215 ? 0.084 12.975 -7.809 1.00 96.00 215 THR A O 1
ATOM 1682 N N . ALA A 1 216 ? 2.295 13.293 -7.831 1.00 94.81 216 ALA A N 1
ATOM 1683 C CA . ALA A 1 216 ? 2.327 13.907 -6.502 1.00 94.81 216 ALA A CA 1
ATOM 1684 C C . ALA A 1 216 ? 1.355 15.098 -6.345 1.00 94.81 216 ALA A C 1
ATOM 1686 O O . ALA A 1 216 ? 0.884 15.354 -5.240 1.00 94.81 216 ALA A O 1
ATOM 1687 N N . GLN A 1 217 ? 1.057 15.832 -7.424 1.00 95.19 217 GLN A N 1
ATOM 1688 C CA . GLN A 1 217 ? 0.100 16.938 -7.379 1.00 95.19 217 GLN A CA 1
ATOM 1689 C C . GLN A 1 217 ? -1.346 16.444 -7.264 1.00 95.19 217 GLN A C 1
ATOM 1691 O O . GLN A 1 217 ? -2.116 17.040 -6.516 1.00 95.19 217 GLN A O 1
ATOM 1696 N N . ASP A 1 218 ? -1.691 15.345 -7.933 1.00 97.56 218 ASP A N 1
ATOM 1697 C CA . ASP A 1 218 ? -3.039 14.765 -7.886 1.00 97.56 218 ASP A CA 1
ATOM 1698 C C . ASP A 1 218 ? -3.352 14.277 -6.468 1.00 97.56 218 ASP A C 1
ATOM 1700 O O . ASP A 1 218 ? -4.387 14.624 -5.904 1.00 97.56 218 ASP A O 1
ATOM 1704 N N . PHE A 1 219 ? -2.399 13.591 -5.825 1.00 98.38 219 PHE A N 1
ATOM 1705 C CA . PHE A 1 219 ? -2.516 13.200 -4.416 1.00 98.38 219 PHE A CA 1
ATOM 1706 C C . PHE A 1 219 ? -2.646 14.403 -3.477 1.00 98.38 219 PHE A C 1
ATOM 1708 O O . PHE A 1 219 ? -3.482 14.395 -2.576 1.00 98.38 219 PHE A O 1
ATOM 1715 N N . LYS A 1 220 ? -1.850 15.462 -3.692 1.00 97.56 220 LYS A N 1
ATOM 1716 C CA . LYS A 1 220 ? -1.942 16.700 -2.899 1.00 97.56 220 LYS A CA 1
ATOM 1717 C C . LYS A 1 220 ? -3.288 17.398 -3.051 1.00 97.56 220 LYS A C 1
ATOM 1719 O O . LYS A 1 220 ? -3.745 18.011 -2.090 1.00 97.56 220 LYS A O 1
ATOM 1724 N N . GLN A 1 221 ? -3.902 17.321 -4.228 1.00 98.19 221 GLN A N 1
ATOM 1725 C CA . GLN A 1 221 ? -5.233 17.863 -4.470 1.00 98.19 221 GLN A CA 1
ATOM 1726 C C . GLN A 1 221 ? -6.309 17.002 -3.797 1.00 98.19 221 GLN A C 1
ATOM 1728 O O . GLN A 1 221 ? -7.146 17.536 -3.072 1.00 98.19 221 GLN A O 1
ATOM 1733 N N . ALA A 1 222 ? -6.260 15.681 -3.984 1.00 98.50 222 ALA A N 1
ATOM 1734 C CA . ALA A 1 222 ? -7.248 14.753 -3.438 1.00 98.50 222 ALA A CA 1
ATOM 1735 C C . ALA A 1 222 ? -7.242 14.733 -1.899 1.00 98.50 222 ALA A C 1
ATOM 1737 O O . ALA A 1 222 ? -8.297 14.737 -1.271 1.00 98.50 222 ALA A O 1
ATOM 1738 N N . MET A 1 223 ? -6.064 14.800 -1.265 1.00 98.12 223 MET A N 1
ATOM 1739 C CA . MET A 1 223 ? -5.934 14.722 0.197 1.00 98.12 223 MET A CA 1
ATOM 1740 C C . MET A 1 223 ? -6.501 15.918 0.970 1.00 98.12 223 MET A C 1
ATOM 1742 O O . MET A 1 223 ? -6.634 15.824 2.189 1.00 98.12 223 MET A O 1
ATOM 1746 N N . GLN A 1 224 ? -6.833 17.030 0.302 1.00 97.94 224 GLN A N 1
ATOM 1747 C CA . GLN A 1 224 ? -7.351 18.230 0.974 1.00 97.94 224 GLN A CA 1
ATOM 1748 C C . GLN A 1 224 ? -8.640 17.953 1.759 1.00 97.94 224 GLN A C 1
ATOM 1750 O O . GLN A 1 224 ? -8.901 18.609 2.765 1.00 97.94 224 GLN A O 1
ATOM 1755 N N . VAL A 1 225 ? -9.416 16.947 1.344 1.00 98.25 225 VAL A N 1
ATOM 1756 C CA . VAL A 1 225 ? -10.660 16.548 2.013 1.00 98.25 225 VAL A CA 1
ATOM 1757 C C . VAL A 1 225 ? -10.458 16.069 3.457 1.00 98.25 225 VAL A C 1
ATOM 1759 O O . VAL A 1 225 ? -11.352 16.227 4.280 1.00 98.25 225 VAL A O 1
ATOM 1762 N N . PHE A 1 226 ? -9.271 15.562 3.816 1.00 97.88 226 PHE A N 1
ATOM 1763 C CA . PHE A 1 226 ? -8.976 15.113 5.185 1.00 97.88 226 PHE A CA 1
ATOM 1764 C C . PHE A 1 226 ? -8.745 16.262 6.184 1.00 97.88 226 PHE A C 1
ATOM 1766 O O . PHE A 1 226 ? -8.639 16.020 7.395 1.00 97.88 226 PHE A O 1
ATOM 1773 N N . GLY A 1 227 ? -8.672 17.504 5.689 1.00 94.56 227 GLY A N 1
ATOM 1774 C CA . GLY A 1 227 ? -8.523 18.711 6.492 1.00 94.56 227 GLY A CA 1
ATOM 1775 C C . GLY A 1 227 ? -7.145 18.852 7.144 1.00 94.56 227 GLY A C 1
ATOM 1776 O O . GLY A 1 227 ? -6.125 18.393 6.630 1.00 94.56 227 GLY A O 1
ATOM 1777 N N . ALA A 1 228 ? -7.099 19.533 8.289 1.00 92.38 228 ALA A N 1
ATOM 1778 C CA . ALA A 1 228 ? -5.850 19.803 8.993 1.00 92.38 228 ALA A CA 1
ATOM 1779 C C . ALA A 1 228 ? -5.173 18.518 9.514 1.00 92.38 228 ALA A C 1
ATOM 1781 O O . ALA A 1 228 ? -5.825 17.560 9.931 1.00 92.38 228 ALA A O 1
ATOM 1782 N N . GLY A 1 229 ? -3.837 18.518 9.527 1.00 92.38 229 GLY A N 1
ATOM 1783 C CA . GLY A 1 229 ? -3.024 17.429 10.083 1.00 92.38 229 GLY A CA 1
ATOM 1784 C C . GLY A 1 229 ? -2.746 16.263 9.130 1.00 92.38 229 GLY A C 1
ATOM 1785 O O . GLY A 1 229 ? -1.918 15.412 9.457 1.00 92.38 229 GLY A O 1
ATOM 1786 N N . VAL A 1 230 ? -3.366 16.233 7.946 1.00 97.56 230 VAL A N 1
ATOM 1787 C CA . VAL A 1 230 ? -2.964 15.312 6.878 1.00 97.56 230 VAL A CA 1
ATOM 1788 C C . VAL A 1 230 ? -1.589 15.712 6.325 1.00 97.56 230 VAL A C 1
ATOM 1790 O O . VAL A 1 230 ? -1.274 16.894 6.172 1.00 97.56 230 VAL A O 1
ATOM 1793 N N . ARG A 1 231 ? -0.740 14.727 6.040 1.00 97.25 231 ARG A N 1
ATOM 1794 C CA . ARG A 1 231 ? 0.631 14.911 5.555 1.00 97.25 231 ARG A CA 1
ATOM 1795 C C . ARG A 1 231 ? 0.830 14.172 4.247 1.00 97.25 231 ARG A C 1
ATOM 1797 O O . ARG A 1 231 ? 0.411 13.028 4.110 1.00 97.25 231 ARG A O 1
ATOM 1804 N N . PHE A 1 232 ? 1.510 14.832 3.317 1.00 97.56 232 PHE A N 1
ATOM 1805 C CA . PHE A 1 232 ? 2.026 14.218 2.102 1.00 97.56 232 PHE A CA 1
ATOM 1806 C C . PHE A 1 232 ? 3.507 13.917 2.296 1.00 97.56 232 PHE A C 1
ATOM 1808 O O . PHE A 1 232 ? 4.301 14.832 2.521 1.00 97.56 232 PHE A O 1
ATOM 1815 N N . GLN A 1 233 ? 3.876 12.650 2.189 1.00 97.19 233 GLN A N 1
ATOM 1816 C CA . GLN A 1 233 ? 5.256 12.186 2.184 1.00 97.19 233 GLN A CA 1
ATOM 1817 C C . GLN A 1 233 ? 5.525 11.461 0.872 1.00 97.19 233 GLN A C 1
ATOM 1819 O O . GLN A 1 233 ? 4.631 10.873 0.273 1.00 97.19 233 GLN A O 1
ATOM 1824 N N . ALA A 1 234 ? 6.766 11.500 0.414 1.00 96.50 234 ALA A N 1
ATOM 1825 C CA . ALA A 1 234 ? 7.195 10.775 -0.769 1.00 96.50 234 ALA A CA 1
ATOM 1826 C C . ALA A 1 234 ? 8.608 10.257 -0.554 1.00 96.50 234 ALA A C 1
ATOM 1828 O O . ALA A 1 234 ? 9.299 10.689 0.363 1.00 96.50 234 ALA A O 1
ATOM 1829 N N . THR A 1 235 ? 9.066 9.356 -1.403 1.00 94.00 235 THR A N 1
ATOM 1830 C CA . THR A 1 235 ? 10.481 8.991 -1.442 1.00 94.00 235 THR A CA 1
ATOM 1831 C C . THR A 1 235 ? 11.334 10.215 -1.805 1.00 94.00 235 THR A C 1
ATOM 1833 O O . THR A 1 235 ? 11.005 10.987 -2.709 1.00 94.00 235 THR A O 1
ATOM 1836 N N . GLY A 1 236 ? 12.421 10.432 -1.064 1.00 88.62 236 GLY A N 1
ATOM 1837 C CA . GLY A 1 236 ? 13.366 11.525 -1.278 1.00 88.62 236 GLY A CA 1
ATOM 1838 C C . GLY A 1 236 ? 14.197 11.338 -2.548 1.00 88.62 236 GLY A C 1
ATOM 1839 O O . GLY A 1 236 ? 14.326 10.231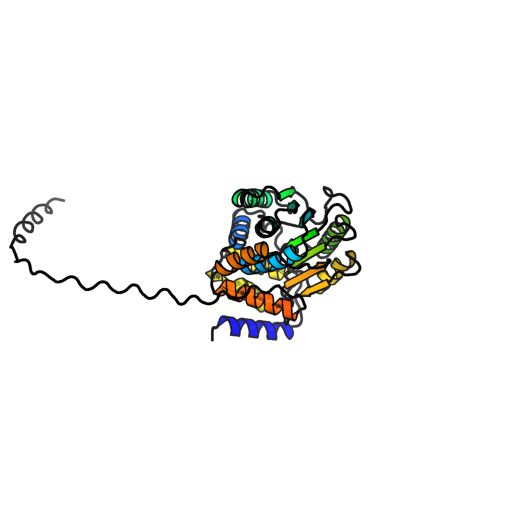 -3.066 1.00 88.62 236 GLY A O 1
ATOM 1840 N N . LEU A 1 237 ? 14.778 12.437 -3.043 1.00 83.62 237 LEU A N 1
ATOM 1841 C CA . LEU A 1 237 ? 15.408 12.576 -4.368 1.00 83.62 237 LEU A CA 1
ATOM 1842 C C . LEU A 1 237 ? 14.407 12.462 -5.523 1.00 83.62 237 LEU A C 1
ATOM 1844 O O . LEU A 1 237 ? 14.285 13.386 -6.317 1.00 83.62 237 LEU A O 1
ATOM 1848 N N . VAL A 1 238 ? 13.656 11.369 -5.602 1.00 85.75 238 VAL A N 1
ATOM 1849 C CA . VAL A 1 238 ? 12.646 11.147 -6.637 1.00 85.75 238 VAL A CA 1
ATOM 1850 C C . VAL A 1 238 ? 11.359 10.652 -5.981 1.00 85.75 238 VAL A C 1
ATOM 1852 O O . VAL A 1 238 ? 11.406 9.622 -5.310 1.00 85.75 238 VAL A O 1
ATOM 1855 N N . PRO A 1 239 ? 10.206 11.313 -6.205 1.00 87.69 239 PRO A N 1
ATOM 1856 C CA . PRO A 1 239 ? 8.924 10.893 -5.647 1.00 87.69 239 PRO A CA 1
ATOM 1857 C C . PRO A 1 239 ? 8.328 9.751 -6.486 1.00 87.69 239 PRO A C 1
ATOM 1859 O O . PRO A 1 239 ? 7.390 9.971 -7.253 1.00 87.69 239 PRO A O 1
ATOM 1862 N N . PHE A 1 240 ? 8.915 8.555 -6.395 1.00 89.62 240 PHE A N 1
ATOM 1863 C CA . PHE A 1 240 ? 8.440 7.351 -7.083 1.00 89.62 240 PHE A CA 1
ATOM 1864 C C . PHE A 1 240 ? 7.367 6.611 -6.276 1.00 89.62 240 PHE A C 1
ATOM 1866 O O . PHE A 1 240 ? 6.516 5.957 -6.866 1.00 89.62 240 PHE A O 1
ATOM 1873 N N . MET A 1 241 ? 7.368 6.766 -4.949 1.00 96.00 241 MET A N 1
ATOM 1874 C CA . MET A 1 241 ? 6.276 6.357 -4.066 1.00 96.00 241 MET A CA 1
ATOM 1875 C C . MET A 1 241 ? 5.853 7.515 -3.171 1.00 96.00 241 MET A C 1
ATOM 1877 O O . MET A 1 241 ? 6.652 8.403 -2.850 1.00 96.00 241 MET A O 1
ATOM 1881 N N . VAL A 1 242 ? 4.588 7.496 -2.770 1.00 97.94 242 VAL A N 1
ATOM 1882 C CA . VAL A 1 242 ? 3.950 8.500 -1.924 1.00 97.94 242 VAL A CA 1
ATOM 1883 C C . VAL A 1 242 ? 3.185 7.842 -0.793 1.00 97.94 242 VAL A C 1
ATOM 1885 O O . VAL A 1 242 ? 2.742 6.704 -0.899 1.00 97.94 242 VAL A O 1
ATOM 1888 N N . VAL A 1 243 ? 3.028 8.591 0.290 1.00 98.50 243 VAL A N 1
ATOM 1889 C CA . VAL A 1 243 ? 2.182 8.255 1.427 1.00 98.50 243 VAL A CA 1
ATOM 1890 C C . VAL A 1 243 ? 1.394 9.505 1.804 1.00 98.50 243 VAL A C 1
ATOM 1892 O O . VAL A 1 243 ? 1.970 10.547 2.122 1.00 98.50 243 VAL A O 1
ATOM 1895 N N . VAL A 1 244 ? 0.070 9.398 1.783 1.00 98.56 244 VAL A N 1
ATOM 1896 C CA . VAL A 1 244 ? -0.845 10.351 2.412 1.00 98.56 244 VAL A CA 1
ATOM 1897 C C . VAL A 1 244 ? -1.203 9.786 3.777 1.00 98.56 244 VAL A C 1
ATOM 1899 O O . VAL A 1 244 ? -1.768 8.699 3.861 1.00 98.56 244 VAL A O 1
ATOM 1902 N N . SER A 1 245 ? -0.861 10.498 4.852 1.00 97.94 245 SER A N 1
ATOM 1903 C CA . SER A 1 245 ? -1.140 10.019 6.207 1.00 97.94 245 SER A CA 1
ATOM 1904 C C . SER A 1 245 ? -1.683 11.084 7.156 1.00 97.94 245 SER A C 1
ATOM 1906 O O . SER A 1 245 ? -1.248 12.235 7.140 1.00 97.94 245 SER A O 1
ATOM 1908 N N . LYS A 1 246 ? -2.605 10.683 8.033 1.00 97.25 246 LYS A N 1
ATOM 1909 C CA . LYS A 1 246 ? -3.150 11.466 9.157 1.00 97.25 246 LYS A CA 1
ATOM 1910 C C . LYS A 1 246 ? -3.224 10.555 10.378 1.00 97.25 246 LYS A C 1
ATOM 1912 O O . LYS A 1 246 ? -3.466 9.363 10.237 1.00 97.25 246 LYS A O 1
ATOM 1917 N N . GLY A 1 247 ? -3.018 11.120 11.561 1.00 95.00 247 GLY A N 1
ATOM 1918 C CA . GLY A 1 247 ? -3.026 10.390 12.829 1.00 95.00 247 GLY A CA 1
ATOM 1919 C C . GLY A 1 247 ? -1.720 10.569 13.597 1.00 95.00 247 GLY A C 1
ATOM 1920 O O . GLY A 1 247 ? -0.738 11.103 13.071 1.00 95.00 247 GLY A O 1
ATOM 1921 N N . GLN A 1 248 ? -1.720 10.149 14.860 1.00 91.25 248 GLN A N 1
ATOM 1922 C CA . GLN A 1 248 ? -0.563 10.246 15.748 1.00 91.25 248 GLN A CA 1
ATOM 1923 C C . GLN A 1 248 ? 0.132 8.884 15.850 1.00 91.25 248 GLN A C 1
ATOM 1925 O O . GLN A 1 248 ? -0.415 7.978 16.477 1.00 91.25 248 GLN A O 1
ATOM 1930 N N . PRO A 1 249 ? 1.330 8.718 15.257 1.00 93.50 249 PRO A N 1
ATOM 1931 C CA . PRO A 1 249 ? 2.051 7.459 15.338 1.00 93.50 249 PRO A CA 1
ATOM 1932 C C . PRO A 1 249 ? 2.467 7.153 16.780 1.00 93.50 249 PRO A C 1
ATOM 1934 O O . PRO A 1 249 ? 3.165 7.960 17.397 1.00 93.50 249 PRO A O 1
ATOM 1937 N N . HIS A 1 250 ? 2.123 5.974 17.288 1.00 93.56 250 HIS A N 1
ATOM 1938 C CA . HIS A 1 250 ? 2.587 5.490 18.587 1.00 93.56 250 HIS A CA 1
ATOM 1939 C C . HIS A 1 250 ? 3.826 4.586 18.439 1.00 93.56 250 HIS A C 1
ATOM 1941 O O . HIS A 1 250 ? 4.310 4.301 17.333 1.00 93.56 250 HIS A O 1
ATOM 1947 N N . ARG A 1 251 ? 4.413 4.199 19.576 1.00 93.44 251 ARG A N 1
ATOM 1948 C CA . ARG A 1 251 ? 5.548 3.271 19.625 1.00 93.44 251 ARG A CA 1
ATOM 1949 C C . ARG A 1 251 ? 5.030 1.842 19.467 1.00 93.44 251 ARG A C 1
ATOM 1951 O O . ARG A 1 251 ? 4.184 1.424 20.245 1.00 93.44 251 ARG A O 1
ATOM 1958 N N . LEU A 1 252 ? 5.598 1.095 18.522 1.00 94.19 252 LEU A N 1
ATOM 1959 C CA . LEU A 1 252 ? 5.296 -0.327 18.352 1.00 94.19 252 LEU A CA 1
ATOM 1960 C C . LEU A 1 252 ? 5.695 -1.137 19.590 1.00 94.19 252 LEU A C 1
ATOM 1962 O O . LEU A 1 252 ? 6.727 -0.861 20.212 1.00 94.19 252 LEU A O 1
ATOM 1966 N N . THR A 1 253 ? 4.905 -2.160 19.907 1.00 92.06 253 THR A N 1
ATOM 1967 C CA . THR A 1 253 ? 5.231 -3.122 20.964 1.00 92.06 253 THR A CA 1
ATOM 1968 C C . THR A 1 253 ? 6.421 -3.994 20.561 1.00 92.06 253 THR A C 1
ATOM 1970 O O . THR A 1 253 ? 6.719 -4.176 19.374 1.00 92.06 253 THR A O 1
ATOM 1973 N N . ASP A 1 254 ? 7.103 -4.576 21.549 1.00 91.94 254 ASP A N 1
ATOM 1974 C CA . ASP A 1 254 ? 8.231 -5.473 21.281 1.00 91.94 254 ASP A CA 1
ATOM 1975 C C . ASP A 1 254 ? 7.795 -6.729 20.509 1.00 91.94 254 ASP A C 1
ATOM 1977 O O . ASP A 1 254 ? 8.555 -7.218 19.675 1.00 91.94 254 ASP A O 1
ATOM 1981 N N . THR A 1 255 ? 6.555 -7.194 20.704 1.00 92.12 255 THR A N 1
ATOM 1982 C CA . THR A 1 255 ? 5.959 -8.305 19.947 1.00 92.12 255 THR A CA 1
ATOM 1983 C C . THR A 1 255 ? 5.836 -7.970 18.459 1.00 92.12 255 THR A C 1
ATOM 1985 O O . THR A 1 255 ? 6.304 -8.742 17.621 1.00 92.12 255 THR A O 1
ATOM 1988 N N . VAL A 1 256 ? 5.287 -6.798 18.112 1.00 93.56 256 VAL A N 1
ATOM 1989 C CA . VAL A 1 256 ? 5.165 -6.356 16.708 1.00 93.56 256 VAL A CA 1
ATOM 1990 C C . VAL A 1 256 ? 6.544 -6.193 16.070 1.00 93.56 256 VAL A C 1
ATOM 1992 O O . VAL A 1 256 ? 6.784 -6.665 14.957 1.00 93.56 256 VAL A O 1
ATOM 1995 N N . LEU A 1 257 ? 7.488 -5.577 16.790 1.00 93.75 257 LEU A N 1
ATOM 1996 C CA . LEU A 1 257 ? 8.860 -5.410 16.310 1.00 93.75 257 LEU A CA 1
ATOM 1997 C C . LEU A 1 257 ? 9.572 -6.753 16.112 1.00 93.75 257 LEU A C 1
ATOM 1999 O O . LEU A 1 257 ? 10.292 -6.909 15.128 1.00 93.75 257 LEU A O 1
ATOM 2003 N N . ALA A 1 258 ? 9.401 -7.715 17.023 1.00 92.62 258 ALA A N 1
ATOM 2004 C CA . ALA A 1 258 ? 9.972 -9.054 16.900 1.00 92.62 258 ALA A CA 1
ATOM 2005 C C . ALA A 1 258 ? 9.405 -9.802 15.686 1.00 92.62 258 ALA A C 1
ATOM 2007 O O . ALA A 1 258 ? 10.167 -10.422 14.946 1.00 92.62 258 ALA A O 1
ATOM 2008 N N . HIS A 1 259 ? 8.101 -9.675 15.434 1.00 92.50 259 HIS A N 1
ATOM 2009 C CA . HIS A 1 259 ? 7.461 -10.258 14.259 1.00 92.50 259 HIS A CA 1
ATOM 2010 C C . HIS A 1 259 ? 8.010 -9.661 12.955 1.00 92.50 259 HIS A C 1
ATOM 2012 O O . HIS A 1 259 ? 8.491 -10.388 12.089 1.00 92.50 259 HIS A O 1
ATOM 2018 N N . CYS A 1 260 ? 8.047 -8.330 12.848 1.00 93.25 260 CYS A N 1
ATOM 2019 C CA . CYS A 1 260 ? 8.586 -7.646 11.669 1.00 93.25 260 CYS A CA 1
ATOM 2020 C C . CYS A 1 260 ? 10.079 -7.956 11.446 1.00 93.25 260 CYS A C 1
ATOM 2022 O O . CYS A 1 260 ? 10.527 -8.086 10.307 1.00 93.25 260 CYS A O 1
ATOM 2024 N N . LYS A 1 261 ? 10.858 -8.123 12.527 1.00 92.62 261 LYS A N 1
ATOM 2025 C CA . LYS A 1 261 ? 12.255 -8.590 12.465 1.00 92.62 261 LYS A CA 1
ATOM 2026 C C . LYS A 1 261 ? 12.364 -9.996 11.881 1.00 92.62 261 LYS A C 1
ATOM 2028 O O . LYS A 1 261 ? 13.274 -10.235 11.093 1.00 92.62 261 LYS A O 1
ATOM 2033 N N . ALA A 1 262 ? 11.475 -10.909 12.267 1.00 92.94 262 ALA A N 1
ATOM 2034 C CA . ALA A 1 262 ? 11.470 -12.273 11.750 1.00 92.94 262 ALA A CA 1
ATOM 2035 C C . ALA A 1 262 ? 11.165 -12.300 10.244 1.00 92.94 262 ALA A C 1
ATOM 2037 O O . ALA A 1 262 ? 11.897 -12.950 9.504 1.00 92.94 262 ALA A O 1
ATOM 2038 N N . ILE A 1 263 ? 10.176 -11.518 9.791 1.00 92.81 263 ILE A N 1
ATOM 2039 C CA . ILE A 1 263 ? 9.858 -11.370 8.360 1.00 92.81 263 ILE A CA 1
ATOM 2040 C C . ILE A 1 263 ? 11.056 -10.793 7.602 1.00 92.81 263 ILE A C 1
ATOM 2042 O O . ILE A 1 263 ? 11.481 -11.357 6.600 1.00 92.81 263 ILE A O 1
ATOM 2046 N N . HIS A 1 264 ? 11.666 -9.710 8.100 1.00 93.88 264 HIS A N 1
ATOM 2047 C CA . HIS A 1 264 ? 12.868 -9.148 7.475 1.00 93.88 264 HIS A CA 1
ATOM 2048 C C . HIS A 1 264 ? 13.999 -10.183 7.365 1.00 93.88 264 HIS A C 1
ATOM 2050 O O . HIS A 1 264 ? 14.684 -10.255 6.349 1.00 93.88 264 HIS A O 1
ATOM 2056 N N . ALA A 1 265 ? 14.206 -10.992 8.409 1.00 92.75 265 ALA A N 1
ATOM 2057 C CA . ALA A 1 265 ? 15.248 -12.013 8.434 1.00 92.75 265 ALA A CA 1
ATOM 2058 C C . ALA A 1 265 ? 14.986 -13.174 7.458 1.00 92.75 265 ALA A C 1
ATOM 2060 O O . ALA A 1 265 ? 15.949 -13.794 7.011 1.00 92.75 265 ALA A O 1
ATOM 2061 N N . SER A 1 266 ? 13.725 -13.456 7.107 1.00 93.06 266 SER A N 1
ATOM 2062 C CA . SER A 1 266 ? 13.381 -14.470 6.100 1.00 93.06 266 SER A CA 1
ATOM 2063 C C . SER A 1 266 ? 13.500 -13.981 4.653 1.00 93.06 266 SER A C 1
ATOM 2065 O O . SER A 1 266 ? 13.512 -14.809 3.744 1.00 93.06 266 SER A O 1
ATOM 2067 N N . LEU A 1 267 ? 13.608 -12.666 4.423 1.00 92.00 267 LEU A N 1
ATOM 2068 C CA . LEU A 1 267 ? 13.824 -12.102 3.086 1.00 92.00 267 LEU A CA 1
ATOM 2069 C C . LEU A 1 267 ? 15.196 -12.496 2.525 1.00 92.00 267 LEU A C 1
ATOM 2071 O O . LEU A 1 267 ? 16.181 -12.605 3.263 1.00 92.00 267 LEU A O 1
ATOM 2075 N N . GLN A 1 268 ? 15.289 -12.622 1.200 1.00 90.50 268 GLN A N 1
ATOM 2076 C CA . GLN A 1 268 ? 16.566 -12.816 0.516 1.00 90.50 268 GLN A CA 1
ATOM 2077 C C . GLN A 1 268 ? 17.477 -11.586 0.684 1.00 90.50 268 GLN A C 1
ATOM 2079 O O . GLN A 1 268 ? 16.981 -10.467 0.828 1.00 90.50 268 GLN A O 1
ATOM 2084 N N . PRO A 1 269 ? 18.815 -11.727 0.610 1.00 89.56 269 PRO A N 1
ATOM 2085 C CA . PRO A 1 269 ? 19.723 -10.596 0.815 1.00 89.56 269 PRO A CA 1
ATOM 2086 C C . PRO A 1 269 ? 19.448 -9.357 -0.067 1.00 89.56 269 PRO A C 1
ATOM 2088 O O . PRO A 1 269 ? 19.541 -8.250 0.463 1.00 89.56 269 PRO A O 1
ATOM 2091 N N . PRO A 1 270 ? 19.076 -9.482 -1.363 1.00 87.38 270 PRO A N 1
ATOM 2092 C CA . PRO A 1 270 ? 18.654 -8.327 -2.162 1.00 87.38 270 PRO A CA 1
ATOM 2093 C C . PRO A 1 270 ? 17.392 -7.651 -1.610 1.00 87.38 270 PRO A C 1
ATOM 2095 O O . PRO A 1 270 ? 17.405 -6.449 -1.388 1.00 87.38 270 PRO A O 1
ATOM 2098 N N . GLN A 1 271 ? 16.366 -8.427 -1.253 1.00 90.56 271 GLN A N 1
ATOM 2099 C CA . GLN A 1 271 ? 15.110 -7.930 -0.676 1.00 90.56 271 GLN A CA 1
ATOM 2100 C C . GLN A 1 271 ? 15.317 -7.218 0.674 1.00 90.56 271 GLN A C 1
ATOM 2102 O O . GLN A 1 271 ? 14.674 -6.208 0.960 1.00 90.56 271 GLN A O 1
ATOM 2107 N N . GLN A 1 272 ? 16.241 -7.705 1.511 1.00 91.88 272 GLN A N 1
ATOM 2108 C CA . GLN A 1 272 ? 16.640 -7.004 2.740 1.00 91.88 272 GLN A CA 1
ATOM 2109 C C . GLN A 1 272 ? 17.254 -5.633 2.421 1.00 91.88 272 GLN A C 1
ATOM 2111 O O . GLN A 1 272 ? 16.984 -4.646 3.105 1.00 91.88 272 GLN A O 1
ATOM 2116 N N . GLN A 1 273 ? 18.075 -5.554 1.370 1.00 89.25 273 GLN A N 1
ATOM 2117 C CA . GLN A 1 273 ? 18.657 -4.292 0.925 1.00 89.25 273 GLN A CA 1
ATOM 2118 C C . GLN A 1 273 ? 17.587 -3.348 0.356 1.00 89.25 273 GLN A C 1
ATOM 2120 O O . GLN A 1 273 ? 17.603 -2.167 0.704 1.00 89.25 273 GLN A O 1
ATOM 2125 N N . ASP A 1 274 ? 16.624 -3.867 -0.408 1.00 90.12 274 ASP A N 1
ATOM 2126 C CA . ASP A 1 274 ? 15.493 -3.097 -0.941 1.00 90.12 274 ASP A CA 1
ATOM 2127 C C . ASP A 1 274 ? 14.651 -2.487 0.187 1.00 90.12 274 ASP A C 1
ATOM 2129 O O . ASP A 1 274 ? 14.316 -1.303 0.143 1.00 90.12 274 ASP A O 1
ATOM 2133 N N . PHE A 1 275 ? 14.393 -3.244 1.261 1.00 93.44 275 PHE A N 1
ATOM 2134 C CA . PHE A 1 275 ? 13.727 -2.729 2.463 1.00 93.44 275 PHE A CA 1
ATOM 2135 C C . PHE A 1 275 ? 14.502 -1.556 3.088 1.00 93.44 275 PHE A C 1
ATOM 2137 O O . PHE A 1 275 ? 13.927 -0.516 3.430 1.00 93.44 275 PHE A O 1
ATOM 2144 N N . LEU A 1 276 ? 15.823 -1.702 3.239 1.00 92.00 276 LEU A N 1
ATOM 2145 C CA . LEU A 1 276 ? 16.674 -0.657 3.811 1.00 92.00 276 LEU A CA 1
ATOM 2146 C C . LEU A 1 276 ? 16.728 0.591 2.924 1.00 92.00 276 LEU A C 1
ATOM 2148 O O . LEU A 1 276 ? 16.724 1.707 3.449 1.00 92.00 276 LEU A O 1
ATOM 2152 N N . ASP A 1 277 ? 16.772 0.424 1.605 1.00 90.19 277 ASP A N 1
ATOM 2153 C CA . ASP A 1 277 ? 16.795 1.537 0.659 1.00 90.19 277 ASP A CA 1
ATOM 2154 C C . ASP A 1 277 ? 15.445 2.252 0.602 1.00 90.19 277 ASP A C 1
ATOM 2156 O O . ASP A 1 277 ? 15.414 3.482 0.673 1.00 90.19 277 ASP A O 1
ATOM 2160 N N . LEU A 1 278 ? 14.331 1.516 0.635 1.00 92.00 278 LEU A N 1
ATOM 2161 C CA . LEU A 1 278 ? 12.993 2.090 0.769 1.00 92.00 278 LEU A CA 1
ATOM 2162 C C . LEU A 1 278 ? 12.868 2.928 2.049 1.00 92.00 278 LEU A C 1
ATOM 2164 O O . LEU A 1 278 ? 12.455 4.091 2.000 1.00 92.00 278 LEU A O 1
ATOM 2168 N N . LYS A 1 279 ? 13.317 2.386 3.189 1.00 93.25 279 LYS A N 1
ATOM 2169 C CA . LYS A 1 279 ? 13.361 3.115 4.465 1.00 93.25 279 LYS A CA 1
ATOM 2170 C C . LYS A 1 279 ? 14.205 4.387 4.371 1.00 93.25 279 LYS A C 1
ATOM 2172 O O . LYS A 1 279 ? 13.7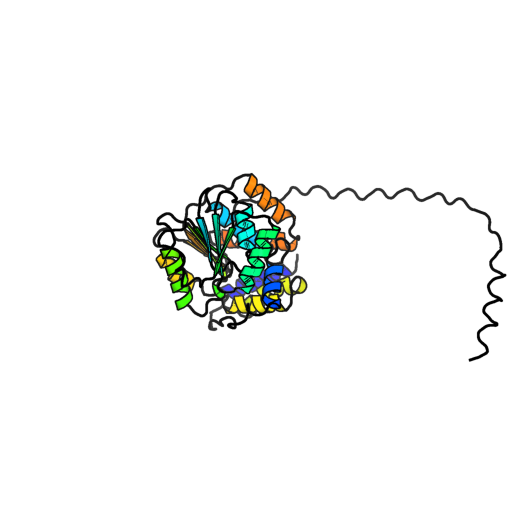93 5.432 4.878 1.00 93.25 279 LYS A O 1
ATOM 2177 N N . ARG A 1 280 ? 15.380 4.323 3.738 1.00 91.88 280 ARG A N 1
ATOM 2178 C CA . ARG A 1 280 ? 16.254 5.492 3.539 1.00 91.88 280 ARG A CA 1
ATOM 2179 C C . ARG A 1 280 ? 15.582 6.545 2.664 1.00 91.88 280 ARG A C 1
ATOM 2181 O O . ARG A 1 280 ? 15.571 7.712 3.047 1.00 91.88 280 ARG A O 1
ATOM 2188 N N . PHE A 1 281 ? 14.994 6.155 1.535 1.00 92.94 281 PHE A N 1
ATOM 2189 C CA . PHE A 1 281 ? 14.333 7.092 0.631 1.00 92.94 281 PHE A CA 1
ATOM 2190 C C . PHE A 1 281 ? 13.134 7.768 1.289 1.00 92.94 281 PHE A C 1
ATOM 2192 O O . PHE A 1 281 ? 13.029 8.990 1.222 1.00 92.94 281 PHE A O 1
ATOM 2199 N N . PHE A 1 282 ? 12.271 7.035 1.989 1.00 94.88 282 PHE A N 1
ATOM 2200 C CA . PHE A 1 282 ? 11.163 7.657 2.718 1.00 94.88 282 PHE A CA 1
ATOM 2201 C C . PHE A 1 282 ? 11.626 8.550 3.872 1.00 94.88 282 PHE A C 1
ATOM 2203 O O . PHE A 1 282 ? 11.060 9.625 4.069 1.00 94.88 282 PHE A O 1
ATOM 2210 N N . SER A 1 283 ? 12.694 8.173 4.581 1.00 93.62 283 SER A N 1
ATOM 2211 C CA . SER A 1 283 ? 13.292 9.025 5.615 1.00 93.62 283 SER A CA 1
ATOM 2212 C C . SER A 1 283 ? 13.762 10.368 5.038 1.00 93.62 283 SER A C 1
ATOM 2214 O O . SER A 1 283 ? 13.444 11.421 5.591 1.00 93.62 283 SER A O 1
ATOM 2216 N N . LEU A 1 284 ? 14.417 10.355 3.867 1.00 92.69 284 LEU A N 1
ATOM 2217 C CA . LEU A 1 284 ? 14.819 11.573 3.145 1.00 92.69 284 LEU A CA 1
ATOM 2218 C C . LEU A 1 284 ? 13.629 12.449 2.718 1.00 92.69 284 LEU A C 1
ATOM 2220 O O . LEU A 1 284 ? 13.798 13.653 2.543 1.00 92.69 284 LEU A O 1
ATOM 2224 N N . GLY A 1 285 ? 12.442 11.868 2.544 1.00 90.88 285 GLY A N 1
ATOM 2225 C CA . GLY A 1 285 ? 11.208 12.593 2.236 1.00 90.88 285 GLY A CA 1
ATOM 2226 C C . GLY A 1 285 ? 10.278 12.822 3.431 1.00 90.88 285 GLY A C 1
ATOM 2227 O O . GLY A 1 285 ? 9.109 13.154 3.241 1.00 90.88 285 GLY A O 1
ATOM 2228 N N . GLY A 1 286 ? 10.782 12.664 4.661 1.00 90.81 286 GLY A N 1
ATOM 2229 C CA . GLY A 1 286 ? 10.078 13.052 5.887 1.00 90.81 286 GLY A CA 1
ATOM 2230 C C . GLY A 1 286 ? 9.180 11.979 6.514 1.00 90.81 286 GLY A C 1
ATOM 2231 O O . GLY A 1 286 ? 8.394 12.297 7.410 1.00 90.81 286 GLY A O 1
ATOM 2232 N N . LEU A 1 287 ? 9.283 10.714 6.090 1.00 92.75 287 LEU A N 1
ATOM 2233 C CA . LEU A 1 287 ? 8.603 9.578 6.721 1.00 92.75 287 LEU A CA 1
ATOM 2234 C C . LEU A 1 287 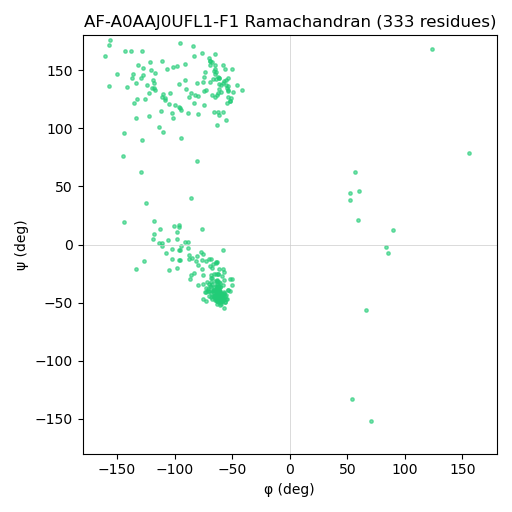? 9.614 8.671 7.436 1.00 92.75 287 LEU A C 1
ATOM 2236 O O . LEU A 1 287 ? 10.243 7.795 6.844 1.00 92.75 287 LEU A O 1
ATOM 2240 N N . SER A 1 288 ? 9.760 8.878 8.746 1.00 86.94 288 SER A N 1
ATOM 2241 C CA . SER A 1 288 ? 10.629 8.044 9.580 1.00 86.94 288 SER A CA 1
ATOM 2242 C C . SER A 1 288 ? 9.996 6.679 9.870 1.00 86.94 288 SER A C 1
ATOM 2244 O O . SER A 1 288 ? 8.798 6.572 10.148 1.00 86.94 288 SER A O 1
ATOM 2246 N N . THR A 1 289 ? 10.820 5.633 9.841 1.00 83.38 289 THR A N 1
ATOM 2247 C CA . THR A 1 289 ? 10.430 4.238 10.101 1.00 83.38 289 THR A CA 1
ATOM 2248 C C . THR A 1 289 ? 11.183 3.723 11.321 1.00 83.38 289 THR A C 1
ATOM 2250 O O . THR A 1 289 ? 12.384 3.995 11.412 1.00 83.38 289 THR A O 1
ATOM 2253 N N . PRO A 1 290 ? 10.540 2.964 12.231 1.00 78.44 290 PRO A N 1
ATOM 2254 C CA . PRO A 1 290 ? 11.222 2.347 13.363 1.00 78.44 290 PRO A CA 1
ATOM 2255 C C . PRO A 1 290 ? 12.477 1.567 12.954 1.00 78.44 290 PRO A C 1
ATOM 2257 O O . PRO A 1 290 ? 12.587 1.041 11.839 1.00 78.44 290 PRO A O 1
ATOM 2260 N N . ASP A 1 291 ? 13.450 1.494 13.857 1.00 74.06 291 ASP A N 1
ATOM 2261 C CA . ASP A 1 291 ? 14.620 0.655 13.646 1.00 74.06 291 ASP A CA 1
ATOM 2262 C C . ASP A 1 291 ? 14.273 -0.819 13.831 1.00 74.06 291 ASP A C 1
ATOM 2264 O O . ASP A 1 291 ? 13.868 -1.270 14.901 1.00 74.06 291 ASP A O 1
ATOM 2268 N N . ILE A 1 292 ? 14.489 -1.575 12.760 1.00 65.31 292 ILE A N 1
ATOM 2269 C CA . ILE A 1 292 ? 14.718 -3.011 12.802 1.00 65.31 292 ILE A CA 1
ATOM 2270 C C . ILE A 1 292 ? 16.244 -3.148 12.836 1.00 65.31 292 ILE A C 1
ATOM 2272 O O . ILE A 1 292 ? 16.869 -3.080 11.777 1.00 65.31 292 ILE A O 1
ATOM 2276 N N . PRO A 1 293 ? 16.890 -3.212 14.019 1.00 50.47 293 PRO A N 1
ATOM 2277 C CA . PRO A 1 293 ? 18.332 -3.403 14.075 1.00 50.47 293 PRO A CA 1
ATOM 2278 C C . PRO A 1 293 ? 18.709 -4.665 13.289 1.00 50.47 293 PRO A C 1
ATOM 2280 O O . PRO A 1 293 ? 18.015 -5.680 13.419 1.00 50.47 293 PRO A O 1
ATOM 2283 N N . PRO A 1 294 ? 19.783 -4.624 12.479 1.00 47.47 294 PRO A N 1
ATOM 2284 C CA . PRO A 1 294 ? 20.267 -5.819 11.808 1.00 47.47 294 PRO A CA 1
ATOM 2285 C C . PRO A 1 294 ? 20.599 -6.875 12.865 1.00 47.47 294 PRO A C 1
ATOM 2287 O O . PRO A 1 294 ? 21.168 -6.547 13.911 1.00 47.47 294 PRO A O 1
ATOM 2290 N N . GLN A 1 295 ? 20.254 -8.142 12.611 1.00 48.34 295 GLN A N 1
ATOM 2291 C CA . GLN A 1 295 ? 20.780 -9.229 13.434 1.00 48.34 295 GLN A CA 1
ATOM 2292 C C . GLN A 1 295 ? 22.308 -9.115 13.448 1.00 48.34 295 GLN A C 1
ATOM 2294 O O . GLN A 1 295 ? 22.941 -8.936 12.402 1.00 48.34 295 GLN A O 1
ATOM 2299 N N . GLN A 1 296 ? 22.906 -9.210 14.640 1.00 40.28 296 GLN A N 1
ATOM 2300 C CA . GLN A 1 296 ? 24.334 -9.478 14.743 1.00 40.28 296 GLN A CA 1
ATOM 2301 C C . GLN A 1 296 ? 24.603 -10.709 13.880 1.00 40.28 296 GLN A C 1
ATOM 2303 O O . GLN A 1 296 ? 23.943 -11.732 14.054 1.00 40.28 296 GLN A O 1
ATOM 2308 N N . ARG A 1 297 ? 25.517 -10.595 12.909 1.00 38.66 297 ARG A N 1
ATOM 2309 C CA . ARG A 1 297 ? 25.934 -11.750 12.113 1.00 38.66 297 ARG A CA 1
ATOM 2310 C C . ARG A 1 297 ? 26.414 -12.808 13.099 1.00 38.66 297 ARG A C 1
ATOM 2312 O O . ARG A 1 297 ? 27.490 -12.651 13.673 1.00 38.66 297 ARG A O 1
ATOM 2319 N N . HIS A 1 298 ? 25.637 -13.865 13.304 1.00 39.00 298 HIS A N 1
ATOM 2320 C CA . HIS A 1 298 ? 26.201 -15.063 13.894 1.00 39.00 298 HIS A CA 1
ATOM 2321 C C . HIS A 1 298 ? 27.315 -15.522 12.943 1.00 39.00 298 HIS A C 1
ATOM 2323 O O . HIS A 1 298 ? 27.101 -15.526 11.724 1.00 39.00 298 HIS A O 1
ATOM 2329 N N . PRO A 1 299 ? 28.525 -15.817 13.451 1.00 33.25 299 PRO A N 1
ATOM 2330 C CA . PRO A 1 299 ? 29.573 -16.368 12.610 1.00 33.25 299 PRO A CA 1
ATOM 2331 C C . PRO A 1 299 ? 29.008 -17.604 11.912 1.00 33.25 299 PRO A C 1
ATOM 2333 O O . PRO A 1 299 ? 28.280 -18.386 12.528 1.00 33.25 299 PRO A O 1
ATOM 2336 N N . ALA A 1 300 ? 29.295 -17.734 10.615 1.00 36.28 300 ALA A N 1
ATOM 2337 C CA . ALA A 1 300 ? 28.897 -18.900 9.841 1.00 36.28 300 ALA A CA 1
ATOM 2338 C C . ALA A 1 300 ? 29.233 -20.170 10.644 1.00 36.28 300 ALA A C 1
ATOM 2340 O O . ALA A 1 300 ? 30.321 -20.212 11.233 1.00 36.28 300 ALA A O 1
ATOM 2341 N N . PRO A 1 301 ? 28.342 -21.179 10.697 1.00 40.88 301 PRO A N 1
ATOM 2342 C CA . PRO A 1 301 ? 28.688 -22.444 11.324 1.00 40.88 301 PRO A CA 1
ATOM 2343 C C . PRO A 1 301 ? 30.011 -22.911 10.720 1.00 40.88 301 PRO A C 1
ATOM 2345 O O . PRO A 1 301 ? 30.177 -22.931 9.495 1.00 40.88 301 PRO A O 1
ATOM 2348 N N . SER A 1 302 ? 30.986 -23.194 11.586 1.00 43.50 302 SER A N 1
ATOM 2349 C CA . SER A 1 302 ? 32.273 -23.740 11.173 1.00 43.50 302 SER A CA 1
ATOM 2350 C C . SER A 1 302 ? 32.009 -24.922 10.250 1.00 43.50 302 SER A C 1
ATOM 2352 O O . SER A 1 302 ? 31.166 -25.766 10.567 1.00 43.50 302 SER A O 1
ATOM 2354 N N . LYS A 1 303 ? 32.694 -24.948 9.097 1.00 41.25 303 LYS A N 1
ATOM 2355 C CA . LYS A 1 303 ? 32.627 -26.063 8.144 1.00 41.25 303 LYS A CA 1
ATOM 2356 C C . LYS A 1 303 ? 32.651 -27.381 8.930 1.00 41.25 303 LYS A C 1
ATOM 2358 O O . LYS A 1 303 ? 33.497 -27.493 9.819 1.00 41.25 303 LYS A O 1
ATOM 2363 N N . PRO A 1 304 ? 31.770 -28.350 8.627 1.00 41.62 304 PRO A N 1
ATOM 2364 C CA . PRO A 1 304 ? 31.862 -29.658 9.252 1.00 41.62 304 PRO A CA 1
ATOM 2365 C C . PRO A 1 304 ? 33.277 -30.191 9.028 1.00 41.62 304 PRO A C 1
ATOM 2367 O O . PRO A 1 304 ? 33.777 -30.171 7.898 1.00 41.62 304 PRO A O 1
ATOM 2370 N N . GLU A 1 305 ? 33.938 -30.588 10.115 1.00 43.25 305 GLU A N 1
ATOM 2371 C CA . GLU A 1 305 ? 35.229 -31.259 10.042 1.00 43.25 305 GLU A CA 1
ATOM 2372 C C . GLU A 1 305 ? 35.097 -32.440 9.085 1.00 43.25 305 GLU A C 1
ATOM 2374 O O . GLU A 1 305 ? 34.228 -33.301 9.235 1.00 43.25 305 GLU A O 1
ATOM 2379 N N . THR A 1 306 ? 35.941 -32.444 8.058 1.00 42.81 306 THR A N 1
ATOM 2380 C CA . THR A 1 306 ? 36.054 -33.559 7.124 1.00 42.81 306 THR A CA 1
ATOM 2381 C C . THR A 1 306 ? 36.334 -34.827 7.936 1.00 42.81 306 THR A C 1
ATOM 2383 O O . THR A 1 306 ? 37.343 -34.859 8.646 1.00 42.81 306 THR A O 1
ATOM 2386 N N . PRO A 1 307 ? 35.492 -35.874 7.856 1.00 44.56 307 PRO A N 1
ATOM 2387 C CA . PRO A 1 307 ? 35.783 -37.117 8.548 1.00 44.56 307 PRO A CA 1
ATOM 2388 C C . PRO A 1 307 ? 37.100 -37.707 8.019 1.00 44.56 307 PRO A C 1
ATOM 2390 O O . PRO A 1 307 ? 37.381 -37.597 6.819 1.00 44.56 307 PRO A O 1
ATOM 2393 N N . PRO A 1 308 ? 37.925 -38.328 8.881 1.00 42.84 308 PRO A N 1
ATOM 2394 C CA . PRO A 1 308 ? 39.196 -38.900 8.463 1.00 42.84 308 PRO A CA 1
ATOM 2395 C C . PRO A 1 308 ? 38.974 -39.973 7.394 1.00 42.84 308 PRO A C 1
ATOM 2397 O O . PRO A 1 308 ? 38.063 -40.798 7.491 1.00 42.84 308 PRO A O 1
ATOM 2400 N N . ALA A 1 309 ? 39.825 -39.951 6.367 1.00 41.59 309 ALA A N 1
ATOM 2401 C CA . ALA A 1 309 ? 39.755 -40.876 5.245 1.00 41.59 309 ALA A CA 1
ATOM 2402 C C . ALA A 1 309 ? 39.763 -42.343 5.731 1.00 41.59 309 ALA A C 1
ATOM 2404 O O . ALA A 1 309 ? 40.580 -42.702 6.588 1.00 41.59 309 ALA A O 1
ATOM 2405 N N . PRO A 1 310 ? 38.892 -43.213 5.190 1.00 39.72 310 PRO A N 1
ATOM 2406 C CA . PRO A 1 310 ? 38.866 -44.614 5.579 1.00 39.72 310 PRO A CA 1
ATOM 2407 C C . PRO A 1 310 ? 40.186 -45.299 5.205 1.00 39.72 310 PRO A C 1
ATOM 2409 O O . PRO A 1 310 ? 40.646 -45.234 4.064 1.00 39.72 310 PRO A O 1
ATOM 2412 N N . ARG A 1 311 ? 40.790 -45.991 6.180 1.00 39.75 311 ARG A N 1
ATOM 2413 C CA . ARG A 1 311 ? 41.954 -46.860 5.964 1.00 39.75 311 ARG A CA 1
ATOM 2414 C C . ARG A 1 311 ? 41.594 -47.937 4.940 1.00 39.75 311 ARG A C 1
ATOM 2416 O O . ARG A 1 311 ? 40.786 -48.821 5.213 1.00 39.75 311 ARG A O 1
ATOM 2423 N N . THR A 1 312 ? 42.236 -47.891 3.779 1.00 37.91 312 THR A N 1
ATOM 2424 C CA . THR A 1 312 ? 42.180 -48.949 2.768 1.00 37.91 312 THR A CA 1
ATOM 2425 C C . THR A 1 312 ? 42.784 -50.237 3.322 1.00 37.91 312 THR A C 1
ATOM 2427 O O . THR A 1 312 ? 44.004 -50.392 3.379 1.00 37.91 312 THR A O 1
ATOM 2430 N N . VAL A 1 313 ? 41.929 -51.182 3.707 1.00 38.12 313 VAL A N 1
ATOM 2431 C CA . VAL A 1 313 ? 42.309 -52.586 3.893 1.00 38.12 313 VAL A CA 1
ATOM 2432 C C . VAL A 1 313 ? 42.339 -53.232 2.508 1.00 38.12 313 VAL A C 1
ATOM 2434 O O . VAL A 1 313 ? 41.304 -53.376 1.859 1.00 38.12 313 VAL A O 1
ATOM 2437 N N . LYS A 1 314 ? 43.533 -53.605 2.033 1.00 35.69 314 LYS A N 1
ATOM 2438 C CA . LYS A 1 314 ? 43.701 -54.406 0.811 1.00 35.69 314 LYS A CA 1
ATOM 2439 C C . LYS A 1 314 ? 43.039 -55.775 1.017 1.00 35.69 314 LYS A C 1
ATOM 2441 O O . LYS A 1 314 ? 43.518 -56.562 1.828 1.00 35.69 314 LYS A O 1
ATOM 2446 N N . LYS A 1 315 ? 41.969 -56.070 0.273 1.00 36.06 315 LYS A N 1
ATOM 2447 C CA . LYS A 1 315 ? 41.477 -57.444 0.069 1.00 36.06 315 LYS A CA 1
ATOM 2448 C C . LYS A 1 315 ? 42.128 -58.043 -1.189 1.00 36.06 315 LYS A C 1
ATOM 2450 O O . LYS A 1 315 ? 42.316 -57.305 -2.157 1.00 36.06 315 LYS A O 1
ATOM 2455 N N . PRO A 1 316 ? 42.486 -59.339 -1.190 1.00 31.81 316 PRO A N 1
ATOM 2456 C CA . PRO A 1 316 ? 43.128 -59.978 -2.330 1.00 31.81 316 PRO A CA 1
ATOM 2457 C C . PRO A 1 316 ? 42.139 -60.240 -3.474 1.00 31.81 316 PRO A C 1
ATOM 2459 O O . PRO A 1 316 ? 40.966 -60.544 -3.260 1.00 31.81 316 PRO A O 1
ATOM 2462 N N . TYR A 1 317 ? 42.661 -60.092 -4.690 1.00 30.83 317 TYR A N 1
ATOM 2463 C CA . TYR A 1 317 ? 42.012 -60.307 -5.981 1.00 30.83 317 TYR A CA 1
ATOM 2464 C C . TYR A 1 317 ? 41.594 -61.781 -6.129 1.00 30.83 317 TYR A C 1
ATOM 2466 O O . TYR A 1 317 ? 42.413 -62.670 -5.906 1.00 30.83 317 TYR A O 1
ATOM 2474 N N . THR A 1 318 ? 40.345 -62.048 -6.518 1.00 38.88 318 THR A N 1
ATOM 2475 C CA . THR A 1 318 ? 39.916 -63.366 -7.018 1.00 38.88 318 THR A CA 1
ATOM 2476 C C . THR A 1 318 ? 39.269 -63.189 -8.388 1.00 38.88 318 THR A C 1
ATOM 2478 O O . THR A 1 318 ? 38.372 -62.366 -8.568 1.00 38.88 318 THR A O 1
ATOM 2481 N N . ASP A 1 319 ? 39.804 -63.929 -9.358 1.00 44.59 319 ASP A N 1
ATOM 2482 C CA . ASP A 1 319 ? 39.407 -63.975 -10.765 1.00 44.59 319 ASP A CA 1
ATOM 2483 C C . ASP A 1 319 ? 38.002 -64.564 -10.932 1.00 44.59 319 ASP A C 1
ATOM 2485 O O . ASP A 1 319 ? 37.778 -65.749 -10.692 1.00 44.59 319 ASP A O 1
ATOM 2489 N N . ALA A 1 320 ? 37.054 -63.748 -11.393 1.00 38.50 320 ALA A N 1
ATOM 2490 C CA . ALA A 1 320 ? 35.742 -64.221 -11.844 1.00 38.50 320 ALA A CA 1
ATOM 2491 C C . ALA A 1 320 ? 35.193 -63.427 -13.047 1.00 38.50 320 ALA A C 1
ATOM 2493 O O . ALA A 1 320 ? 33.997 -63.463 -13.331 1.00 38.50 320 ALA A O 1
ATOM 2494 N N . SER A 1 321 ? 36.050 -62.716 -13.791 1.00 41.91 321 SER A N 1
ATOM 2495 C CA . SER A 1 321 ? 35.651 -61.867 -14.927 1.00 41.91 321 SER A CA 1
ATOM 2496 C C . SER A 1 321 ? 35.759 -62.536 -16.307 1.00 41.91 321 SER A C 1
ATOM 2498 O O . SER A 1 321 ? 35.686 -61.844 -17.320 1.00 41.91 321 SER A O 1
ATOM 2500 N N . GLN A 1 322 ? 35.859 -63.869 -16.395 1.00 42.16 322 GLN A N 1
ATOM 2501 C CA . GLN A 1 322 ? 35.969 -64.567 -17.691 1.00 42.16 322 GLN A CA 1
ATOM 2502 C C . GLN A 1 322 ? 34.793 -65.471 -18.097 1.00 42.16 322 GLN A C 1
ATOM 2504 O O . GLN A 1 322 ? 34.815 -66.002 -19.202 1.00 42.16 322 GLN A O 1
ATOM 2509 N N . GLN A 1 323 ? 33.714 -65.597 -17.313 1.00 42.94 323 GLN A N 1
ATOM 2510 C CA . GLN A 1 323 ? 32.587 -66.482 -17.688 1.00 42.94 323 GLN A CA 1
ATOM 2511 C C . GLN A 1 323 ? 31.263 -65.800 -18.070 1.00 42.94 323 GLN A C 1
ATOM 2513 O O . GLN A 1 323 ? 30.318 -66.488 -18.454 1.00 42.94 323 GLN A O 1
ATOM 2518 N N . GLN A 1 324 ? 31.177 -64.465 -18.076 1.00 43.31 324 GLN A N 1
ATOM 2519 C CA . GLN A 1 324 ? 29.962 -63.756 -18.525 1.00 43.31 324 GLN A CA 1
ATOM 2520 C C . GLN A 1 324 ? 30.083 -63.059 -19.890 1.00 43.31 324 GLN A C 1
ATOM 2522 O O . GLN A 1 324 ? 29.068 -62.644 -20.447 1.00 43.31 324 GLN A O 1
ATOM 2527 N N . HIS A 1 325 ? 31.273 -63.008 -20.499 1.00 42.19 325 HIS A N 1
ATOM 2528 C CA . HIS A 1 325 ? 31.466 -62.341 -21.796 1.00 42.19 325 HIS A CA 1
ATOM 2529 C C . HIS A 1 325 ? 31.206 -63.236 -23.029 1.00 42.19 325 HIS A C 1
ATOM 2531 O O . HIS A 1 325 ? 31.092 -62.732 -24.144 1.00 42.19 325 HIS A O 1
ATOM 2537 N N . GLU A 1 326 ? 31.013 -64.549 -22.848 1.00 45.22 326 GLU A N 1
ATOM 2538 C CA . GLU A 1 326 ? 30.731 -65.491 -23.950 1.00 45.22 326 GLU A CA 1
ATOM 2539 C C . GLU A 1 326 ? 29.235 -65.800 -24.166 1.00 45.22 326 GLU A C 1
ATOM 2541 O O . GLU A 1 326 ? 28.854 -66.288 -25.229 1.00 45.22 326 GLU A O 1
ATOM 2546 N N . LYS A 1 327 ? 28.338 -65.454 -23.229 1.00 45.94 327 LYS A N 1
ATOM 2547 C CA . LYS A 1 327 ? 26.890 -65.719 -23.389 1.00 45.94 327 LYS A CA 1
ATOM 2548 C C . LYS A 1 327 ? 26.107 -64.623 -24.126 1.00 45.94 327 LYS A C 1
ATOM 2550 O O . LYS A 1 327 ? 25.000 -64.890 -24.582 1.00 45.94 327 LYS A O 1
ATOM 2555 N N . HIS A 1 328 ? 26.681 -63.436 -24.348 1.00 44.41 328 HIS A N 1
ATOM 2556 C CA . HIS A 1 328 ? 25.988 -62.331 -25.034 1.00 44.41 328 HIS A CA 1
ATOM 2557 C C . HIS A 1 328 ? 26.269 -62.198 -26.543 1.00 44.41 328 HIS A C 1
ATOM 2559 O O . HIS A 1 328 ? 25.598 -61.414 -27.214 1.00 44.41 328 HIS A O 1
ATOM 2565 N N . LYS A 1 329 ? 27.180 -62.997 -27.121 1.00 46.97 329 LYS A N 1
ATOM 2566 C CA . LYS A 1 329 ? 27.498 -62.965 -28.568 1.00 46.97 329 LYS A CA 1
ATOM 2567 C C . LYS A 1 329 ? 26.737 -63.977 -29.441 1.00 46.97 329 LYS A C 1
ATOM 2569 O O . LYS A 1 329 ? 26.882 -63.934 -30.658 1.00 46.97 329 LYS A O 1
ATOM 2574 N N . LYS A 1 330 ? 25.877 -64.834 -28.871 1.00 47.84 330 LYS A N 1
ATOM 2575 C CA . LYS A 1 330 ? 25.046 -65.802 -29.629 1.00 47.84 330 LYS A CA 1
ATOM 2576 C C . LYS A 1 330 ? 23.550 -65.460 -29.741 1.00 47.84 330 LYS A C 1
ATOM 2578 O O . LYS A 1 330 ? 22.820 -66.228 -30.350 1.00 47.84 330 LYS A O 1
ATOM 2583 N N . ALA A 1 331 ? 23.098 -64.304 -29.245 1.00 51.81 331 ALA A N 1
ATOM 2584 C CA . ALA A 1 331 ? 21.676 -63.912 -29.265 1.00 51.81 331 ALA A CA 1
ATOM 2585 C C . ALA A 1 331 ? 21.335 -62.705 -30.175 1.00 51.81 331 ALA A C 1
ATOM 2587 O O . ALA A 1 331 ? 20.247 -62.154 -30.074 1.00 51.81 331 ALA A O 1
ATOM 2588 N N . LYS A 1 332 ? 22.244 -62.280 -31.071 1.00 49.47 332 LYS A N 1
ATOM 2589 C CA . LYS A 1 332 ? 22.022 -61.180 -32.045 1.00 49.47 332 LYS A CA 1
ATOM 2590 C C . LYS A 1 332 ? 22.272 -61.582 -33.512 1.00 49.47 332 LYS A C 1
ATOM 2592 O O . LYS A 1 332 ? 22.762 -60.794 -34.312 1.00 49.47 332 LYS A O 1
ATOM 2597 N N . LYS A 1 333 ? 21.938 -62.822 -33.873 1.00 47.97 333 LYS A N 1
ATOM 2598 C CA . LYS A 1 333 ? 21.764 -63.259 -35.269 1.00 47.97 333 LYS A CA 1
ATOM 2599 C C . LYS A 1 333 ? 20.404 -63.940 -35.360 1.00 47.97 333 LYS A C 1
ATOM 2601 O O . LYS A 1 333 ? 20.313 -65.115 -35.028 1.00 47.97 333 LYS A O 1
ATOM 2606 N N . ASN A 1 334 ? 19.384 -63.141 -35.663 1.00 43.03 334 ASN A N 1
ATOM 2607 C CA . ASN A 1 334 ? 18.070 -63.471 -36.235 1.00 43.03 334 ASN A CA 1
ATOM 2608 C C . ASN A 1 334 ? 17.102 -62.357 -35.822 1.00 43.03 334 ASN A C 1
ATOM 2610 O O . ASN A 1 334 ? 16.414 -62.499 -34.817 1.00 43.03 334 ASN A O 1
ATOM 2614 N N . PHE A 1 335 ? 17.189 -61.228 -36.528 1.00 41.44 335 PHE A N 1
ATOM 2615 C CA . PHE A 1 335 ? 16.120 -60.346 -37.017 1.00 41.44 335 PHE A CA 1
ATOM 2616 C C . PHE A 1 335 ? 16.749 -59.048 -37.523 1.00 41.44 335 PHE A C 1
ATOM 2618 O O . PHE A 1 335 ? 17.628 -58.508 -36.810 1.00 41.44 335 PHE A O 1
#

Foldseek 3Di:
DDPLVVVLVVLLVVLLPDDFDDDFDADDPCCCVDLVSLVQVLQQLALQHVCVLVLLQVLQVVLQFDDQAFEEEEAQCFLVSSVLSNCLQRVRYAYEYEHQDPSRVVSVVVSCVVSVRPRYDYDYDHLLCVPVAAFQAGQEYEYEADLLNDPDLVSLLSSLLSRLRRHHLQHKYKYKHFAAGRDLVSLLSVLCVCVVRGDPSSSVVSSSSNSSHHHLVSCVVSNCSNPPQWDWFAFPSDRGMIITIHHDGDDRDPSSLVSSLVSLVPYDPVSVVVSVNSQVRRVNRPDHGDDSDDPDPDPDPDDPPDPDDDPDDDDDDDDDPPPPPPPPPPPPPDD